Protein AF-A0AAC9NGF2-F1 (afdb_monomer_lite)

Sequence (235 aa):
MAYLRILWLYYDKDGIVEHDVEQIAFEVGSDPKTVELIIKTYFQIEGNFIKQSRCDKEIAGYLKKSTGGKEGANKRWNNKDSDSLPNGLPNADAMPTQCDPNANQEPITNNHKPIKNKNITTPDGVDVVVFNDFVALRKSKKSPVTETVIKTFEKEAQKAGLSLQDVMELCIKRGWVGFEANWVDPKPESRNRHDRQMKTLAGLTGGIHGNSSDANFIPINESIDMENSNANLLG

Foldseek 3Di:
DQLVLLVVVCVVVLNFAFPDLVVSCVSSVHDSVVSVVNLVPAWDDDPGGTGHPVSNVVSVVVVVVVVVVVVVVCCQQVDQPPPDPPPSDRDPPPDDPDDDPPPPPPPPDPVPPPPPQDPDPDDPPADPVLVVLLQVLCVVVVHHDDPVQLVQLCVQCVLLVHDSHVSSVVCSVVSNNHDHSVVDDRDPDPPPPVVVVVVVVCVVPPDDPDDDPDDDDDDDDDDDDDDDDDDDDDD

Radius of gyration: 46.93 Å; chains: 1; bounding box: 105×61×133 Å

Organism: NCBI:txid576611

Secondary structure (DSSP, 8-state):
-HHHHHHHHHHHTTT-EE--HHHHHHHHTS-HHHHHHHHHHH-EEETTEEE-HHHHHHHHHHHHHHHHHHHHHHHHHH---S---TT----TT---SS--TT-----S-GGGS-------PPPTTS-HHHHHHHHHHHHHTT----HHHHHHHHHHHHHHT--HHHHHHHHHHHT-S---GGGSPPP-----HHHHHHHHHHHHSSS----------------------------

Structure (mmCIF, N/CA/C/O backbone):
data_AF-A0AAC9NGF2-F1
#
_entry.id   AF-A0AAC9NGF2-F1
#
loop_
_atom_site.group_PDB
_atom_site.id
_atom_site.type_symbol
_atom_site.label_atom_id
_atom_site.label_alt_id
_atom_site.label_comp_id
_atom_site.label_asym_id
_atom_site.label_entity_id
_atom_site.label_seq_id
_atom_site.pdbx_PDB_ins_code
_atom_site.Cartn_x
_atom_site.Cartn_y
_atom_site.Cartn_z
_atom_site.occupancy
_atom_site.B_iso_or_equiv
_atom_site.auth_seq_id
_atom_site.auth_comp_id
_atom_site.auth_asym_id
_atom_site.auth_atom_id
_atom_site.pdbx_PDB_model_num
ATOM 1 N N . MET A 1 1 ? -1.135 2.159 34.069 1.00 81.12 1 MET A N 1
ATOM 2 C CA . MET A 1 1 ? -1.214 1.654 32.675 1.00 81.12 1 MET A CA 1
ATOM 3 C C . MET A 1 1 ? -2.661 1.688 32.156 1.00 81.12 1 MET A C 1
ATOM 5 O O . MET A 1 1 ? -3.167 0.671 31.706 1.00 81.12 1 MET A O 1
ATOM 9 N N . ALA A 1 2 ? -3.349 2.836 32.212 1.00 91.44 2 ALA A N 1
ATOM 10 C CA . ALA A 1 2 ? -4.767 2.919 31.825 1.00 91.44 2 ALA A CA 1
ATOM 11 C C . ALA A 1 2 ? -4.974 2.939 30.296 1.00 91.44 2 ALA A C 1
ATOM 13 O O . ALA A 1 2 ? -5.857 2.262 29.788 1.00 91.44 2 ALA A O 1
ATOM 14 N N . TYR A 1 3 ? -4.095 3.617 29.550 1.00 93.38 3 TYR A N 1
ATOM 15 C CA . TYR A 1 3 ? -4.185 3.724 28.086 1.00 93.38 3 TYR A CA 1
ATOM 16 C C . TYR A 1 3 ? -4.169 2.367 27.362 1.00 93.38 3 TYR A C 1
ATOM 18 O O . TYR A 1 3 ? -5.042 2.091 26.549 1.00 93.38 3 TYR A O 1
ATOM 26 N N . LEU A 1 4 ? -3.207 1.496 27.690 1.00 94.00 4 LEU A N 1
ATOM 27 C CA . LEU A 1 4 ? -3.096 0.160 27.086 1.00 94.00 4 LEU A CA 1
ATOM 28 C C . LEU A 1 4 ? -4.330 -0.706 27.352 1.00 94.00 4 LEU A C 1
ATOM 30 O O . LEU A 1 4 ? -4.755 -1.448 26.478 1.00 94.00 4 LEU A O 1
ATOM 34 N N . ARG A 1 5 ? -4.917 -0.590 28.545 1.00 94.56 5 ARG A N 1
ATOM 35 C CA . ARG A 1 5 ? -6.133 -1.321 28.903 1.00 94.56 5 ARG A CA 1
ATOM 36 C C . ARG A 1 5 ? -7.350 -0.811 28.129 1.00 94.56 5 ARG A C 1
ATOM 38 O O . ARG A 1 5 ? -8.129 -1.631 27.669 1.00 94.56 5 ARG A O 1
ATOM 45 N N . ILE A 1 6 ? -7.469 0.506 27.920 1.00 94.25 6 ILE A N 1
ATOM 46 C CA . ILE A 1 6 ? -8.506 1.084 27.044 1.00 94.25 6 ILE A CA 1
ATOM 47 C C . ILE A 1 6 ? -8.318 0.592 25.603 1.00 94.25 6 ILE A C 1
ATOM 49 O O . ILE A 1 6 ? -9.291 0.231 24.955 1.00 94.25 6 ILE A O 1
ATOM 53 N N . LEU A 1 7 ? -7.077 0.518 25.107 1.00 94.44 7 LEU A N 1
ATOM 54 C CA . LEU A 1 7 ? -6.797 -0.067 23.792 1.00 94.44 7 LEU A CA 1
ATOM 55 C C . LEU A 1 7 ? -7.209 -1.540 23.716 1.00 94.44 7 LEU A C 1
ATOM 57 O O . LEU A 1 7 ? -7.841 -1.935 22.745 1.00 94.44 7 LEU A O 1
ATOM 61 N N . TRP A 1 8 ? -6.872 -2.360 24.713 1.00 94.31 8 TRP A N 1
ATOM 62 C CA . TRP A 1 8 ? -7.289 -3.765 24.732 1.00 94.31 8 TRP A CA 1
ATOM 63 C C . TRP A 1 8 ? -8.804 -3.909 24.746 1.00 94.31 8 TRP A C 1
ATOM 65 O O . TRP A 1 8 ? -9.330 -4.686 23.960 1.00 94.31 8 TRP A O 1
ATOM 75 N N . LEU A 1 9 ? -9.492 -3.109 25.562 1.00 93.62 9 LEU A N 1
ATOM 76 C CA . LEU A 1 9 ? -10.949 -3.053 25.574 1.00 93.62 9 LEU A CA 1
ATOM 77 C C . LEU A 1 9 ? -11.514 -2.666 24.199 1.00 93.62 9 LEU A C 1
ATOM 79 O O . LEU A 1 9 ? -12.502 -3.237 23.750 1.00 93.62 9 LEU A O 1
ATOM 83 N N . TYR A 1 10 ? -10.865 -1.723 23.513 1.00 94.75 10 TYR A N 1
ATOM 84 C CA . TYR A 1 10 ? -11.243 -1.304 22.168 1.00 94.75 10 TYR A CA 1
ATOM 85 C C . TYR A 1 10 ? -11.142 -2.444 21.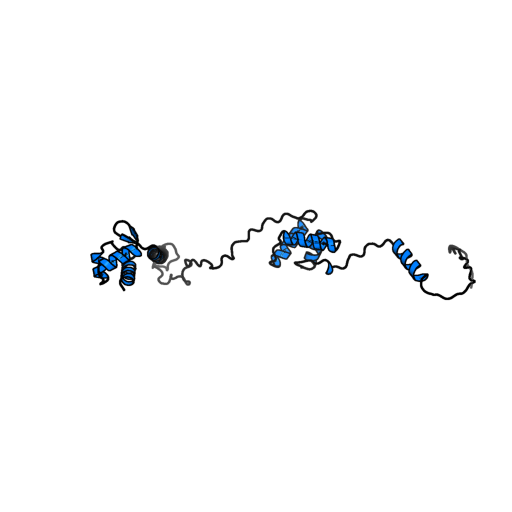152 1.00 94.75 10 TYR A C 1
ATOM 87 O O . TYR A 1 10 ? -12.057 -2.623 20.355 1.00 94.75 10 TYR A O 1
ATOM 95 N N . TYR A 1 11 ? -10.062 -3.230 21.185 1.00 93.50 11 TYR A N 1
ATOM 96 C CA . TYR A 1 11 ? -9.917 -4.394 20.305 1.00 93.50 11 TYR A CA 1
ATOM 97 C C . TYR A 1 11 ? -10.852 -5.548 20.685 1.00 93.50 11 TYR A C 1
ATOM 99 O O . TYR A 1 11 ? -11.312 -6.248 19.794 1.00 93.50 11 TYR A O 1
ATOM 107 N N . ASP A 1 12 ? -11.152 -5.736 21.971 1.00 93.12 12 ASP A N 1
ATOM 108 C CA . ASP A 1 12 ? -12.081 -6.773 22.441 1.00 93.12 12 ASP A CA 1
ATOM 109 C C . ASP A 1 12 ? -13.526 -6.495 21.994 1.00 93.12 12 ASP A C 1
ATOM 111 O O . ASP A 1 12 ? -14.260 -7.404 21.617 1.00 93.12 12 ASP A O 1
ATOM 115 N N . LYS A 1 13 ? -13.913 -5.213 21.960 1.00 90.94 13 LYS A N 1
ATOM 116 C CA . LYS A 1 13 ? -15.230 -4.749 21.495 1.00 90.94 13 LYS A CA 1
ATOM 117 C C . LYS A 1 13 ? -15.257 -4.381 19.998 1.00 90.94 13 LYS A C 1
ATOM 119 O O . LYS A 1 13 ? -16.176 -3.687 19.568 1.00 90.94 13 LYS A O 1
ATOM 124 N N . ASP A 1 14 ? -14.257 -4.785 19.205 1.00 88.50 14 ASP A N 1
ATOM 125 C CA . ASP A 1 14 ? -14.139 -4.488 17.761 1.00 88.50 14 ASP A CA 1
ATOM 126 C C . ASP A 1 14 ? -14.327 -2.992 17.395 1.00 88.50 14 ASP A C 1
ATOM 128 O O . ASP A 1 14 ? -14.850 -2.636 16.337 1.00 88.50 14 ASP A O 1
ATOM 132 N N . GLY A 1 15 ? -13.893 -2.086 18.275 1.00 87.19 15 GLY A N 1
ATOM 133 C CA . GLY A 1 15 ? -14.000 -0.633 18.107 1.00 87.19 15 GLY A CA 1
ATOM 134 C C . GLY A 1 15 ? -15.353 -0.022 18.481 1.00 87.19 15 GLY A C 1
ATOM 135 O O . GLY A 1 15 ? -15.563 1.174 18.288 1.00 87.19 15 GLY A O 1
ATOM 136 N N . ILE A 1 16 ? -16.268 -0.809 19.050 1.00 89.19 16 ILE A N 1
ATOM 137 C CA . ILE A 1 16 ? -17.580 -0.353 19.518 1.00 89.19 16 ILE A CA 1
ATOM 138 C C . ILE A 1 16 ? -17.505 -0.125 21.030 1.00 89.19 16 ILE A C 1
ATOM 140 O O . ILE A 1 16 ? -17.901 -0.966 21.835 1.00 89.19 16 ILE A O 1
ATOM 144 N N . VAL A 1 17 ? -16.957 1.024 21.429 1.00 91.00 17 VAL A N 1
ATOM 145 C CA . VAL A 1 17 ? -16.847 1.405 22.844 1.00 91.00 17 VAL A CA 1
ATOM 146 C C . VAL A 1 17 ? -17.630 2.686 23.090 1.00 91.00 17 VAL A C 1
ATOM 148 O O . VAL A 1 17 ? -17.330 3.727 22.505 1.00 91.00 17 VAL A O 1
ATOM 151 N N . GLU A 1 18 ? -18.649 2.603 23.942 1.00 91.94 18 GLU A N 1
ATOM 152 C CA . GLU A 1 18 ? -19.460 3.755 24.338 1.00 91.94 18 GLU A CA 1
ATOM 153 C C . GLU A 1 18 ? -18.647 4.737 25.189 1.00 91.94 18 GLU A C 1
ATOM 155 O O . GLU A 1 18 ? -17.784 4.335 25.967 1.00 91.94 18 GLU A O 1
ATOM 160 N N . HIS A 1 19 ? -18.912 6.034 25.050 1.00 90.25 19 HIS A N 1
ATOM 161 C CA . HIS A 1 19 ? -18.228 7.102 25.777 1.00 90.25 19 HIS A CA 1
ATOM 162 C C . HIS A 1 19 ? -18.763 7.265 27.214 1.00 90.25 19 HIS A C 1
ATOM 164 O O . HIS A 1 19 ? -19.084 8.367 27.653 1.00 90.25 19 HIS A O 1
ATOM 170 N N . ASP A 1 20 ? -18.839 6.163 27.961 1.00 93.50 20 ASP A N 1
ATOM 171 C CA . ASP A 1 20 ? -19.130 6.172 29.394 1.00 93.50 20 ASP A CA 1
ATOM 172 C C . ASP A 1 20 ? -17.816 6.106 30.186 1.00 93.50 20 ASP A C 1
ATOM 174 O O . ASP A 1 20 ? -17.168 5.063 30.311 1.00 93.50 20 ASP A O 1
ATOM 178 N N . VAL A 1 21 ? -17.394 7.260 30.707 1.00 92.62 21 VAL A N 1
ATOM 179 C CA . VAL A 1 21 ? -16.131 7.394 31.443 1.00 92.62 21 VAL A CA 1
ATOM 180 C C . VAL A 1 21 ? -16.136 6.559 32.724 1.00 92.62 21 VAL A C 1
ATOM 182 O O . VAL A 1 21 ? -15.094 6.005 33.079 1.00 92.62 21 VAL A O 1
ATOM 185 N N . GLU A 1 22 ? -17.272 6.449 33.415 1.00 93.56 22 GLU A N 1
ATOM 186 C CA . GLU A 1 22 ? -17.371 5.709 34.676 1.00 93.56 22 GLU A CA 1
ATOM 187 C C . GLU A 1 22 ? -17.290 4.206 34.422 1.00 93.56 22 GLU A C 1
ATOM 189 O O . GLU A 1 22 ? -16.518 3.503 35.082 1.00 93.56 22 GLU A O 1
ATOM 194 N N . GLN A 1 23 ? -18.013 3.723 33.409 1.00 92.25 23 GLN A N 1
ATOM 195 C CA . GLN A 1 23 ? -17.993 2.314 33.037 1.00 92.25 23 GLN A CA 1
ATOM 196 C C . GLN A 1 23 ? -16.619 1.887 32.505 1.00 92.25 23 GLN A C 1
ATOM 198 O O . GLN A 1 23 ? -16.085 0.863 32.936 1.00 92.25 23 GLN A O 1
ATOM 203 N N . ILE A 1 24 ? -15.993 2.690 31.634 1.00 93.19 24 ILE A N 1
ATOM 204 C CA . ILE A 1 24 ? -14.640 2.403 31.133 1.00 93.19 24 ILE A CA 1
ATOM 205 C C . ILE A 1 24 ? -13.633 2.408 32.288 1.00 93.19 24 ILE A C 1
ATOM 207 O O . ILE A 1 24 ? -12.763 1.541 32.350 1.00 93.19 24 ILE A O 1
ATOM 211 N N . ALA A 1 25 ? -13.728 3.363 33.216 1.00 95.06 25 ALA A N 1
ATOM 212 C CA . ALA A 1 25 ? -12.853 3.431 34.384 1.00 95.06 25 ALA A CA 1
ATOM 213 C C . ALA A 1 25 ? -12.977 2.198 35.284 1.00 95.06 25 ALA A C 1
ATOM 215 O O . ALA A 1 25 ? -11.956 1.670 35.738 1.00 95.06 25 ALA A O 1
ATOM 216 N N . PHE A 1 26 ? -14.201 1.702 35.473 1.00 93.88 26 PHE A N 1
ATOM 217 C CA . PHE A 1 26 ? -14.470 0.466 36.196 1.00 93.88 26 PHE A CA 1
ATOM 218 C C . PHE A 1 26 ? -13.879 -0.761 35.484 1.00 93.88 26 PHE A C 1
ATOM 220 O O . PHE A 1 26 ? -13.132 -1.517 36.104 1.00 93.88 26 PHE A O 1
ATOM 227 N N . GLU A 1 27 ? -14.127 -0.927 34.180 1.00 92.00 27 GLU A N 1
ATOM 228 C CA . GLU A 1 27 ? -13.603 -2.050 33.381 1.00 92.00 27 GLU A CA 1
ATOM 229 C C . GLU A 1 27 ? -12.065 -2.054 33.320 1.00 92.00 27 GLU A C 1
ATOM 231 O O . GLU A 1 27 ? -11.412 -3.092 33.434 1.00 92.00 27 GLU A O 1
ATOM 236 N N . VAL A 1 28 ? -11.461 -0.874 33.172 1.00 92.44 28 VAL A N 1
ATOM 237 C CA . VAL A 1 28 ? -10.006 -0.694 33.079 1.00 92.44 28 VAL A CA 1
ATOM 238 C C . VAL A 1 28 ? -9.333 -0.742 34.457 1.00 92.44 28 VAL A C 1
ATOM 240 O O . VAL A 1 28 ? -8.113 -0.939 34.541 1.00 92.44 28 VAL A O 1
ATOM 243 N N . GLY A 1 29 ? -10.090 -0.568 35.542 1.00 93.25 29 GLY A N 1
ATOM 244 C CA . GLY A 1 29 ? -9.578 -0.472 36.907 1.00 93.25 29 GLY A CA 1
ATOM 245 C C . GLY A 1 29 ? -8.649 0.731 37.087 1.00 93.25 29 GLY A C 1
ATOM 246 O O . GLY A 1 29 ? -7.495 0.566 37.492 1.00 93.25 29 GLY A O 1
ATOM 247 N N . SER A 1 30 ? -9.114 1.921 36.700 1.00 94.44 30 SER A N 1
ATOM 248 C CA . SER A 1 30 ? -8.384 3.193 36.802 1.00 94.44 30 SER A CA 1
ATOM 249 C C . SER A 1 30 ? -9.318 4.317 37.247 1.00 94.44 30 SER A C 1
ATOM 251 O O . SER A 1 30 ? -10.529 4.192 37.137 1.00 94.44 30 SER A O 1
ATOM 253 N N . ASP A 1 31 ? -8.764 5.443 37.700 1.00 94.94 31 ASP A N 1
ATOM 254 C CA . ASP A 1 31 ? -9.573 6.605 38.073 1.00 94.94 31 ASP A CA 1
ATOM 255 C C . ASP A 1 31 ? -10.321 7.210 36.864 1.00 94.94 31 ASP A C 1
ATOM 257 O O . ASP A 1 31 ? -9.699 7.401 35.807 1.00 94.94 31 ASP A O 1
ATOM 261 N N . PRO A 1 32 ? -11.602 7.613 37.017 1.00 95.38 32 PRO A N 1
ATOM 262 C CA . PRO A 1 32 ? -12.394 8.228 35.946 1.00 95.38 32 PRO A CA 1
ATOM 263 C C . PRO A 1 32 ? -11.728 9.456 35.323 1.00 95.38 32 PRO A C 1
ATOM 265 O O . PRO A 1 32 ? -11.662 9.583 34.105 1.00 95.38 32 PRO A O 1
ATOM 268 N N . LYS A 1 33 ? -11.117 10.315 36.148 1.00 95.44 33 LYS A N 1
ATOM 269 C CA . LYS A 1 33 ? -10.392 11.512 35.682 1.00 95.44 33 LYS A CA 1
ATOM 270 C C . LYS A 1 33 ? -9.215 11.165 34.767 1.00 95.44 33 LYS A C 1
ATOM 272 O O . LYS A 1 33 ? -8.916 11.890 33.821 1.00 95.44 33 LYS A O 1
ATOM 277 N N . THR A 1 34 ? -8.520 10.064 35.052 1.00 95.25 34 THR A N 1
ATOM 278 C CA . THR A 1 34 ? -7.405 9.596 34.222 1.00 95.25 34 THR A CA 1
ATOM 279 C C . THR A 1 34 ? -7.910 9.065 32.887 1.00 95.25 34 THR A C 1
ATOM 281 O O . THR A 1 34 ? -7.309 9.356 31.855 1.00 95.25 34 THR A O 1
ATOM 284 N N . VAL A 1 35 ? -9.018 8.319 32.893 1.00 94.81 35 VAL A N 1
ATOM 285 C CA . VAL A 1 35 ? -9.658 7.814 31.671 1.00 94.81 35 VAL A CA 1
ATOM 286 C C . VAL A 1 35 ? -10.166 8.962 30.805 1.00 94.81 35 VAL A C 1
ATOM 288 O O . VAL A 1 35 ? -9.865 8.988 29.615 1.00 94.81 35 VAL A O 1
ATOM 291 N N . GLU A 1 36 ? -10.834 9.951 31.397 1.00 94.69 36 GLU A N 1
ATOM 292 C CA . GLU A 1 36 ? -11.305 11.155 30.704 1.00 94.69 36 GLU A CA 1
ATOM 293 C C . GLU A 1 36 ? -10.156 11.886 29.996 1.00 94.69 36 GLU A C 1
ATOM 295 O O . GLU A 1 36 ? -10.237 12.187 28.802 1.00 94.69 36 GLU A O 1
ATOM 300 N N . LEU A 1 37 ? -9.042 12.107 30.706 1.00 95.50 37 LEU A N 1
ATOM 301 C CA . LEU A 1 37 ? -7.851 12.741 30.143 1.00 95.50 37 LEU A CA 1
ATOM 302 C C . LEU A 1 37 ? -7.285 11.937 28.964 1.00 95.50 37 LEU A C 1
ATOM 304 O O . LEU A 1 37 ? -6.910 12.516 27.944 1.00 95.50 37 LEU A O 1
ATOM 308 N N . ILE A 1 38 ? -7.229 10.610 29.086 1.00 94.94 38 ILE A N 1
ATOM 309 C CA . ILE A 1 38 ? -6.719 9.723 28.036 1.00 94.94 38 ILE A CA 1
ATOM 310 C C . ILE A 1 38 ? -7.627 9.743 26.809 1.00 94.94 38 ILE A C 1
ATOM 312 O O . ILE A 1 38 ? -7.120 9.907 25.698 1.00 94.94 38 ILE A O 1
ATOM 316 N N . ILE A 1 39 ? -8.943 9.609 26.995 1.00 94.06 39 ILE A N 1
ATOM 317 C CA . ILE A 1 39 ? -9.918 9.656 25.901 1.00 94.06 39 ILE A CA 1
ATOM 318 C C . ILE A 1 39 ? -9.792 10.992 25.170 1.00 94.06 39 ILE A C 1
ATOM 320 O O . ILE A 1 39 ? -9.595 10.999 23.961 1.00 94.06 39 ILE A O 1
ATOM 324 N N . LYS A 1 40 ? -9.768 12.111 25.902 1.00 94.38 40 LYS A N 1
ATOM 325 C CA . LYS A 1 40 ? -9.601 13.453 25.328 1.00 94.38 40 LYS A CA 1
ATOM 326 C C . LYS A 1 40 ? -8.287 13.636 24.559 1.00 94.38 40 LYS A C 1
ATOM 328 O O . LYS A 1 40 ? -8.228 14.442 23.635 1.00 94.38 40 LYS A O 1
ATOM 333 N N . THR A 1 41 ? -7.228 12.932 24.958 1.00 94.38 41 THR A N 1
ATOM 334 C CA . THR A 1 41 ? -5.892 13.078 24.359 1.00 94.38 41 THR A CA 1
ATOM 335 C C . THR A 1 41 ? -5.695 12.190 23.127 1.00 94.38 41 THR A C 1
ATOM 337 O O . THR A 1 41 ? -5.056 12.622 22.171 1.00 94.38 41 THR A O 1
ATOM 340 N N . TYR A 1 42 ? -6.208 10.955 23.139 1.00 94.44 42 TYR A N 1
ATOM 341 C CA . TYR A 1 42 ? -5.856 9.930 22.143 1.00 94.44 42 TYR A CA 1
ATOM 342 C C . TYR A 1 42 ? -7.025 9.418 21.297 1.00 94.44 42 TYR A C 1
ATOM 344 O O . TYR A 1 42 ? -6.784 8.769 20.278 1.00 94.44 42 TYR A O 1
ATOM 352 N N . PHE A 1 43 ? -8.266 9.686 21.700 1.00 94.56 43 PHE A N 1
ATOM 353 C CA . PHE A 1 43 ? -9.469 9.200 21.032 1.00 94.56 43 PHE A CA 1
ATOM 354 C C . PHE A 1 43 ? -10.315 10.372 20.528 1.00 94.56 43 PHE A C 1
ATOM 356 O O . PHE A 1 43 ? -10.237 11.495 21.023 1.00 94.56 43 PHE A O 1
ATOM 363 N N . GLN A 1 44 ? -11.127 10.106 19.513 1.00 92.69 44 GLN A N 1
ATOM 364 C CA . GLN A 1 44 ? -12.126 11.031 18.993 1.00 92.69 44 GLN A CA 1
ATOM 365 C C . GLN A 1 44 ? -13.501 10.554 19.442 1.00 92.69 44 GLN A C 1
ATOM 367 O O . GLN A 1 44 ? -13.780 9.362 19.397 1.00 92.69 44 GLN A O 1
ATOM 372 N N . ILE A 1 45 ? -14.354 11.468 19.889 1.00 93.06 45 ILE A N 1
ATOM 373 C CA . ILE A 1 45 ? -15.721 11.129 20.284 1.00 93.06 45 ILE A CA 1
ATOM 374 C C . ILE A 1 45 ? -16.607 11.347 19.058 1.00 93.06 45 ILE A C 1
ATOM 376 O O . ILE A 1 45 ? -16.710 12.468 18.558 1.00 93.06 45 ILE A O 1
ATOM 380 N N . GLU A 1 46 ? -17.222 10.279 18.560 1.00 89.75 46 GLU A N 1
ATOM 381 C CA . GLU A 1 46 ? -18.175 10.316 17.453 1.00 89.75 46 GLU A CA 1
ATOM 382 C C . GLU A 1 46 ? -19.555 9.905 17.979 1.00 89.75 46 GLU A C 1
ATOM 384 O O . GLU A 1 46 ? -19.864 8.725 18.158 1.00 89.75 46 GLU A O 1
ATOM 389 N N . GLY A 1 47 ? -20.388 10.904 18.281 1.00 89.12 47 GLY A N 1
ATOM 390 C CA . GLY A 1 47 ? -21.686 10.680 18.913 1.00 89.12 47 GLY A CA 1
ATOM 391 C C . GLY A 1 47 ? -21.527 10.096 20.317 1.00 89.12 47 GLY A C 1
ATOM 392 O O . GLY A 1 47 ? -20.996 10.768 21.197 1.00 89.12 47 GLY A O 1
ATOM 393 N N . ASN A 1 48 ? -21.989 8.856 20.511 1.00 91.62 48 ASN A N 1
ATOM 394 C CA . ASN A 1 48 ? -21.896 8.135 21.786 1.00 91.62 48 ASN A CA 1
ATOM 395 C C . ASN A 1 48 ? -20.691 7.183 21.869 1.00 91.62 48 ASN A C 1
ATOM 397 O O . ASN A 1 48 ? -20.558 6.474 22.857 1.00 91.62 48 ASN A O 1
ATOM 401 N N . PHE A 1 49 ? -19.832 7.117 20.849 1.00 93.38 49 PHE A N 1
ATOM 402 C CA . PHE A 1 49 ? -18.732 6.152 20.796 1.00 93.38 49 PHE A CA 1
ATOM 403 C C . PHE A 1 49 ? -17.375 6.848 20.758 1.00 93.38 49 PHE A C 1
ATOM 405 O O . PHE A 1 49 ? -17.222 7.914 20.157 1.00 93.38 49 PHE A O 1
ATOM 412 N N . ILE A 1 50 ? -16.372 6.229 21.377 1.00 93.38 50 ILE A N 1
ATOM 413 C CA . ILE A 1 50 ? -14.974 6.619 21.187 1.00 93.38 50 ILE A CA 1
ATOM 414 C C . ILE A 1 50 ? -14.429 5.931 19.934 1.00 93.38 50 ILE A C 1
ATOM 416 O O . ILE A 1 50 ? -14.743 4.774 19.678 1.00 93.38 50 ILE A O 1
ATOM 420 N N . LYS A 1 51 ? -13.599 6.633 19.164 1.00 94.25 51 LYS A N 1
ATOM 421 C CA . LYS A 1 51 ? -12.943 6.118 17.962 1.00 94.25 51 LYS A CA 1
ATOM 422 C C . LYS A 1 51 ? -11.470 6.459 17.905 1.00 94.25 51 LYS A C 1
ATOM 424 O O . LYS A 1 51 ? -11.022 7.487 18.421 1.00 94.25 51 LYS A O 1
ATOM 429 N N . GLN A 1 52 ? -10.711 5.596 17.239 1.00 94.00 52 GLN A N 1
ATOM 430 C CA . GLN A 1 52 ? -9.280 5.770 17.044 1.00 94.00 52 GLN A CA 1
ATOM 431 C C . GLN A 1 52 ? -8.891 5.319 15.630 1.00 94.00 52 GLN A C 1
ATOM 433 O O . GLN A 1 52 ? -8.939 4.139 15.293 1.00 94.00 52 GLN A O 1
ATOM 438 N N . SER A 1 53 ? -8.452 6.280 14.809 1.00 92.62 53 SER A N 1
ATOM 439 C CA . SER A 1 53 ? -8.237 6.101 13.364 1.00 92.62 53 SER A CA 1
ATOM 440 C C . SER A 1 53 ? -7.291 4.952 12.982 1.00 92.62 53 SER A C 1
ATOM 442 O O . SER A 1 53 ? -7.519 4.249 11.996 1.00 92.62 53 SER A O 1
ATOM 444 N N . ARG A 1 54 ? -6.210 4.748 13.737 1.00 92.69 54 ARG A N 1
ATOM 445 C CA . ARG A 1 54 ? -5.258 3.657 13.504 1.00 92.69 54 ARG A CA 1
ATOM 446 C C . ARG A 1 54 ? -5.854 2.303 13.889 1.00 92.69 54 ARG A C 1
ATOM 448 O O . ARG A 1 54 ? -5.709 1.365 13.111 1.00 92.69 54 ARG A O 1
ATOM 455 N N . CYS A 1 55 ? -6.505 2.203 15.045 1.00 92.81 55 CYS A N 1
ATOM 456 C CA . CYS A 1 55 ? -7.160 0.976 15.493 1.00 92.81 55 CYS A CA 1
ATOM 457 C C . CYS A 1 55 ? -8.255 0.568 14.505 1.00 92.81 55 CYS A C 1
ATOM 459 O O . CYS A 1 55 ? -8.280 -0.580 14.075 1.00 92.81 55 CYS A O 1
ATOM 461 N N . ASP A 1 56 ? -9.064 1.522 14.040 1.00 93.12 56 ASP A N 1
ATOM 462 C CA . ASP A 1 56 ? -10.103 1.281 13.033 1.00 93.12 56 ASP A CA 1
ATOM 463 C C . ASP A 1 56 ? -9.521 0.747 11.722 1.00 93.12 56 ASP A C 1
ATOM 465 O O . ASP A 1 56 ? -10.063 -0.179 11.119 1.00 93.12 56 ASP A O 1
ATOM 469 N N . LYS A 1 57 ? -8.373 1.283 11.286 1.00 92.62 57 LYS A N 1
ATOM 470 C CA . LYS A 1 57 ? -7.673 0.798 10.089 1.00 92.62 57 LYS A CA 1
ATOM 471 C C . LYS A 1 57 ? -7.188 -0.646 10.249 1.00 92.62 57 LYS A C 1
ATOM 473 O O . LYS A 1 57 ? -7.255 -1.418 9.292 1.00 92.62 57 LYS A O 1
ATOM 478 N N . GLU A 1 58 ? -6.690 -1.006 11.429 1.00 92.50 58 GLU A N 1
ATOM 479 C CA . GLU A 1 58 ? -6.252 -2.370 11.738 1.00 92.50 58 GLU A CA 1
ATOM 480 C C . GLU A 1 58 ? -7.447 -3.335 11.786 1.00 92.50 58 GLU A C 1
ATOM 482 O O . GLU A 1 58 ? -7.428 -4.352 11.089 1.00 92.50 58 GLU A O 1
ATOM 487 N N . ILE A 1 59 ? -8.516 -2.979 12.508 1.00 91.44 59 ILE A N 1
ATOM 488 C CA . ILE A 1 59 ? -9.764 -3.756 12.601 1.00 91.44 59 ILE A CA 1
ATOM 489 C C . ILE A 1 59 ? -10.368 -3.970 11.207 1.00 91.44 59 ILE A C 1
ATOM 491 O O . ILE A 1 59 ? -10.685 -5.100 10.836 1.00 91.44 59 ILE A O 1
ATOM 495 N N . ALA A 1 60 ? -10.434 -2.927 10.372 1.00 91.25 60 ALA A N 1
ATOM 496 C CA . ALA A 1 60 ? -10.908 -3.034 8.992 1.00 91.25 60 ALA A CA 1
ATOM 497 C C . ALA A 1 60 ? -10.063 -4.007 8.148 1.00 91.25 60 ALA A C 1
ATOM 499 O O . ALA A 1 60 ? -10.601 -4.756 7.327 1.00 91.25 60 ALA A O 1
ATOM 500 N N . GLY A 1 61 ? -8.742 -4.030 8.358 1.00 88.44 61 GLY A N 1
ATOM 501 C CA . GLY A 1 61 ? -7.840 -4.987 7.717 1.00 88.44 61 GLY A CA 1
ATOM 502 C C . GLY A 1 61 ? -8.145 -6.437 8.108 1.00 88.44 61 GLY A C 1
ATOM 503 O O . GLY A 1 61 ? -8.236 -7.304 7.233 1.00 88.44 61 GLY A O 1
ATOM 504 N N . TYR A 1 62 ? -8.358 -6.696 9.401 1.00 87.06 62 TYR A N 1
ATOM 505 C CA . TYR A 1 62 ? -8.732 -8.022 9.900 1.00 87.06 62 TYR A CA 1
ATOM 506 C C . TYR A 1 62 ? -10.109 -8.462 9.400 1.00 87.06 62 TYR A C 1
ATOM 508 O O . TYR A 1 62 ? -10.245 -9.582 8.897 1.00 87.06 62 TYR A O 1
ATOM 516 N N . LEU A 1 63 ? -11.103 -7.573 9.452 1.00 87.12 63 LEU A N 1
ATOM 517 C CA . LEU A 1 63 ? -12.447 -7.840 8.945 1.00 87.12 63 LEU A CA 1
ATOM 518 C C . LEU A 1 63 ? -12.413 -8.189 7.461 1.00 87.12 63 LEU A C 1
ATOM 520 O O . LEU A 1 63 ? -12.986 -9.201 7.079 1.00 87.12 63 LEU A O 1
ATOM 524 N N . LYS A 1 64 ? -11.667 -7.442 6.636 1.00 88.50 64 LYS A N 1
ATOM 525 C CA . LYS A 1 64 ? -11.516 -7.734 5.202 1.00 88.50 64 LYS A CA 1
ATOM 526 C C . LYS A 1 64 ? -10.971 -9.142 4.939 1.00 88.50 64 LYS A C 1
ATOM 528 O O . LYS A 1 64 ? -11.403 -9.811 4.001 1.00 88.50 64 LYS A O 1
ATOM 533 N N . LYS A 1 65 ? -10.005 -9.598 5.743 1.00 83.88 65 LYS A N 1
ATOM 534 C CA . LYS A 1 65 ? -9.441 -10.949 5.611 1.00 83.88 65 LYS A CA 1
ATOM 535 C C . LYS A 1 65 ? -10.448 -12.016 6.046 1.00 83.88 65 LYS A C 1
ATOM 537 O O . LYS A 1 65 ? -10.611 -13.014 5.349 1.00 83.88 65 LYS A O 1
ATOM 542 N N . SER A 1 66 ? -11.138 -11.781 7.162 1.00 84.25 66 SER A N 1
ATOM 543 C CA . SER A 1 66 ? -12.168 -12.679 7.691 1.00 84.25 66 SER A CA 1
ATOM 544 C C . SER A 1 66 ? -13.357 -12.818 6.732 1.00 84.25 66 SER A C 1
ATOM 546 O O . SER A 1 66 ? -13.734 -13.934 6.367 1.00 84.25 66 SER A O 1
ATOM 548 N N . THR A 1 67 ? -13.903 -11.701 6.238 1.00 86.75 67 THR A N 1
ATOM 549 C CA . THR A 1 67 ? -15.023 -11.693 5.286 1.00 86.75 67 THR A CA 1
ATOM 550 C C . THR A 1 67 ? -14.632 -12.322 3.958 1.00 86.75 67 THR A C 1
ATOM 552 O O . THR A 1 67 ? -15.359 -13.184 3.473 1.00 86.75 67 THR A O 1
ATOM 555 N N . GLY A 1 68 ? -13.457 -11.988 3.413 1.00 85.06 68 GLY A N 1
ATOM 556 C CA . GLY A 1 68 ? -12.952 -12.602 2.184 1.00 85.06 68 GLY A CA 1
ATOM 557 C C . GLY A 1 68 ? -12.787 -14.122 2.304 1.00 85.06 68 GLY A C 1
ATOM 558 O O . GLY A 1 68 ? -13.184 -14.857 1.399 1.00 85.06 68 GLY A O 1
ATOM 559 N N . GLY A 1 69 ? -12.275 -14.608 3.442 1.00 82.19 69 GLY A N 1
ATOM 560 C CA . GLY A 1 69 ? -12.180 -16.042 3.731 1.00 82.19 69 GLY A CA 1
ATOM 561 C C . GLY A 1 69 ? -13.552 -16.714 3.830 1.00 82.19 69 GLY A C 1
ATOM 562 O O . GLY A 1 69 ? -13.784 -17.749 3.202 1.00 82.19 69 GLY A O 1
ATOM 563 N N . LYS A 1 70 ? -14.496 -16.091 4.548 1.00 85.50 70 LYS A N 1
ATOM 564 C CA . LYS A 1 70 ? -15.883 -16.568 4.672 1.00 85.50 70 LYS A CA 1
ATOM 565 C C . LYS A 1 70 ? -16.593 -16.629 3.319 1.00 85.50 70 LYS A C 1
ATOM 567 O O . LYS A 1 70 ? -17.256 -17.616 3.019 1.00 85.50 70 LYS A O 1
ATOM 572 N N . GLU A 1 71 ? -16.450 -15.602 2.487 1.00 83.69 71 GLU A N 1
ATOM 573 C CA . GLU A 1 71 ? -17.015 -15.568 1.135 1.00 83.69 71 GLU A CA 1
ATOM 574 C C . GLU A 1 71 ? -16.405 -16.646 0.237 1.00 83.69 71 GLU A C 1
ATOM 576 O O . GLU A 1 71 ? -17.132 -17.317 -0.496 1.00 83.69 71 GLU A O 1
ATOM 581 N N . GLY A 1 72 ? -15.087 -16.846 0.309 1.00 79.31 72 GLY A N 1
ATOM 582 C CA . GLY A 1 72 ? -14.397 -17.921 -0.399 1.00 79.31 72 GLY A CA 1
ATOM 583 C C . GLY A 1 72 ? -14.907 -19.306 0.004 1.00 79.31 72 GLY A C 1
ATOM 584 O O . GLY A 1 72 ? -15.204 -20.123 -0.868 1.00 79.31 72 GLY A O 1
ATOM 585 N N . ALA A 1 73 ? -15.071 -19.558 1.305 1.00 79.56 73 ALA A N 1
ATOM 586 C CA . ALA A 1 73 ? -15.636 -20.804 1.825 1.00 79.56 73 ALA A CA 1
ATOM 587 C C . ALA A 1 73 ? -17.098 -20.995 1.391 1.00 79.56 73 ALA A C 1
ATOM 589 O O . ALA A 1 73 ? -17.454 -22.053 0.877 1.00 79.56 73 ALA A O 1
ATOM 590 N N . ASN A 1 74 ? -17.924 -19.950 1.491 1.00 83.12 74 ASN A N 1
ATOM 591 C CA . ASN A 1 74 ? -19.312 -19.990 1.036 1.00 83.12 74 ASN A CA 1
ATOM 592 C C . ASN A 1 74 ? -19.422 -20.291 -0.462 1.00 83.12 74 ASN A C 1
ATOM 594 O O . ASN A 1 74 ? -20.303 -21.048 -0.852 1.00 83.12 74 ASN A O 1
ATOM 598 N N . LYS A 1 75 ? -18.538 -19.744 -1.306 1.00 81.19 75 LYS A N 1
ATOM 599 C CA . LYS A 1 75 ? -18.497 -20.083 -2.739 1.00 81.19 75 LYS A CA 1
ATOM 600 C C . LYS A 1 75 ? -18.171 -21.560 -2.962 1.00 81.19 75 LYS A C 1
ATOM 602 O O . LYS A 1 75 ? -18.773 -22.173 -3.832 1.00 81.19 75 LYS A O 1
ATOM 607 N N . ARG A 1 76 ? -17.259 -22.139 -2.171 1.00 70.44 76 ARG A N 1
ATOM 608 C CA . ARG A 1 76 ? -16.908 -23.571 -2.249 1.00 70.44 76 ARG A CA 1
ATOM 609 C C . ARG A 1 76 ? -18.056 -24.470 -1.798 1.00 70.44 76 ARG A C 1
ATOM 611 O O . ARG A 1 76 ? -18.335 -25.456 -2.462 1.00 70.44 76 ARG A O 1
ATOM 618 N N . TRP A 1 77 ? -18.717 -24.137 -0.691 1.00 72.38 77 TRP A N 1
ATOM 619 C CA . TRP A 1 77 ? -19.777 -24.975 -0.119 1.00 72.38 77 TRP A CA 1
ATOM 620 C C . TRP A 1 77 ? -21.139 -24.804 -0.795 1.00 72.38 77 TRP A C 1
ATOM 622 O O . TRP A 1 77 ? -21.921 -25.748 -0.803 1.00 72.38 77 TRP A O 1
ATOM 632 N N . ASN A 1 78 ? -21.428 -23.634 -1.376 1.00 74.62 78 ASN A N 1
ATOM 633 C CA . ASN A 1 78 ? -22.713 -23.371 -2.032 1.00 74.62 78 ASN A CA 1
ATOM 634 C C . ASN A 1 78 ? -22.691 -23.562 -3.557 1.00 74.62 78 ASN A C 1
ATOM 636 O O . ASN A 1 78 ? -23.754 -23.483 -4.175 1.00 74.62 78 ASN A O 1
ATOM 640 N N . ASN A 1 79 ? -21.529 -23.802 -4.182 1.00 67.00 79 ASN A N 1
ATOM 641 C CA . ASN A 1 79 ? -21.484 -24.124 -5.609 1.00 67.00 79 ASN A CA 1
ATOM 642 C C . ASN A 1 79 ? -22.050 -25.527 -5.850 1.00 67.00 79 ASN A C 1
ATOM 644 O O . ASN A 1 79 ? -21.447 -26.523 -5.465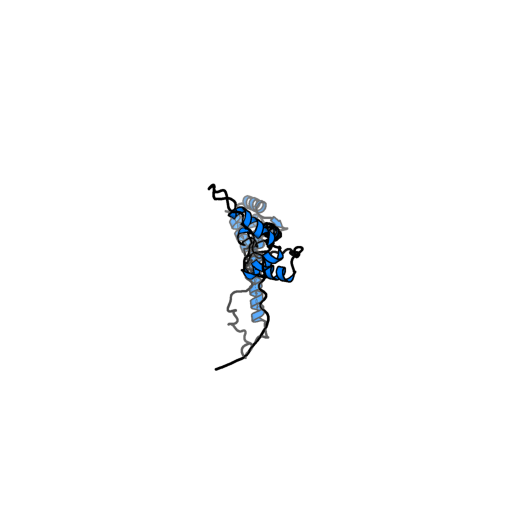 1.00 67.00 79 ASN A O 1
ATOM 648 N N . LYS A 1 80 ? -23.197 -25.592 -6.530 1.00 57.62 80 LYS A N 1
ATOM 649 C CA . LYS A 1 80 ? -23.841 -26.843 -6.963 1.00 57.62 80 LYS A CA 1
ATOM 650 C C . LYS A 1 80 ? -23.278 -27.399 -8.280 1.00 57.62 80 LYS A C 1
ATOM 652 O O . LYS A 1 80 ? -23.573 -28.538 -8.614 1.00 57.62 80 LYS A O 1
ATOM 657 N N . ASP A 1 81 ? -22.463 -26.615 -8.994 1.00 59.78 81 ASP A N 1
ATOM 658 C CA . ASP A 1 81 ? -22.093 -26.868 -10.398 1.00 59.78 81 ASP A CA 1
ATOM 659 C C . ASP A 1 81 ? -20.658 -27.380 -10.621 1.00 59.78 81 ASP A C 1
ATOM 661 O O . ASP A 1 81 ? -20.199 -27.446 -11.759 1.00 59.78 81 ASP A O 1
ATOM 665 N N . SER A 1 82 ? -19.915 -27.761 -9.579 1.00 49.91 82 SER A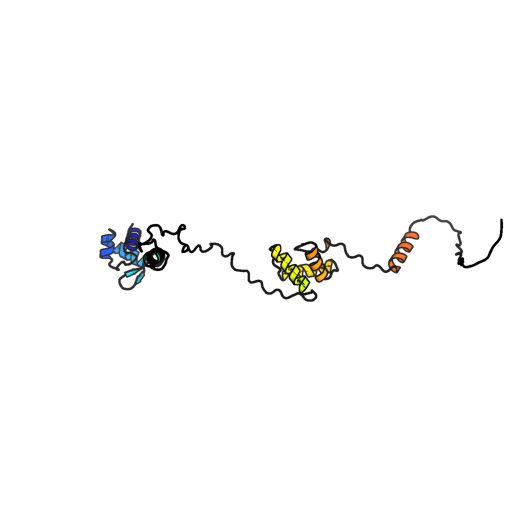 N 1
ATOM 666 C CA . SER A 1 82 ? -18.592 -28.372 -9.770 1.00 49.91 82 SER A CA 1
ATOM 667 C C . SER A 1 82 ? -18.650 -29.859 -9.480 1.00 49.91 82 SER A C 1
ATOM 669 O O . SER A 1 82 ? -18.666 -30.206 -8.304 1.00 49.91 82 SER A O 1
ATOM 671 N N . ASP A 1 83 ? -18.699 -30.679 -10.536 1.00 50.81 83 ASP A N 1
ATOM 672 C CA . ASP A 1 83 ? -18.223 -32.075 -10.650 1.00 50.81 83 ASP A CA 1
ATOM 673 C C . ASP A 1 83 ? -18.073 -32.825 -9.311 1.00 50.81 83 ASP A C 1
ATOM 675 O O . ASP A 1 83 ? -17.010 -33.313 -8.923 1.00 50.81 83 ASP A O 1
ATOM 679 N N . SER A 1 84 ? -19.145 -32.791 -8.521 1.00 51.75 84 SER A N 1
ATOM 680 C CA . SER A 1 84 ? -19.133 -33.260 -7.145 1.00 51.75 84 SER A CA 1
ATOM 681 C C . SER A 1 84 ? -19.211 -34.772 -7.206 1.00 51.75 84 SER A C 1
ATOM 683 O O . SER A 1 84 ? -19.872 -35.316 -8.091 1.00 51.75 84 SER A O 1
ATOM 685 N N . LEU A 1 85 ? -18.555 -35.453 -6.263 1.00 53.19 85 LEU A N 1
ATOM 686 C CA . LEU A 1 85 ? -18.648 -36.904 -6.109 1.00 53.19 85 LEU A CA 1
ATOM 687 C C . LEU A 1 85 ? -20.100 -37.396 -6.308 1.00 53.19 85 LEU A C 1
ATOM 689 O O . LEU A 1 85 ? -21.018 -36.650 -5.953 1.00 53.19 85 LEU A O 1
ATOM 693 N N . PRO A 1 86 ? -20.323 -38.647 -6.773 1.00 49.59 86 PRO A N 1
ATOM 694 C CA . PRO A 1 86 ? -21.597 -39.149 -7.322 1.00 49.59 86 PRO A CA 1
ATOM 695 C C . PRO A 1 86 ? -22.887 -38.955 -6.496 1.00 49.59 86 PRO A C 1
ATOM 697 O O . PRO A 1 86 ? -23.965 -39.270 -6.984 1.00 49.59 86 PRO A O 1
ATOM 700 N N . ASN A 1 87 ? -22.813 -38.427 -5.273 1.00 54.94 87 ASN A N 1
ATOM 701 C CA . ASN A 1 87 ? -23.922 -38.272 -4.340 1.00 54.94 87 ASN A CA 1
ATOM 702 C C . ASN A 1 87 ? -24.166 -36.823 -3.856 1.00 54.94 87 ASN A C 1
ATOM 704 O O . ASN A 1 87 ? -24.882 -36.640 -2.875 1.00 54.94 87 ASN A O 1
ATOM 708 N N . GLY A 1 88 ? -23.584 -35.790 -4.484 1.00 54.75 88 GLY A N 1
ATOM 709 C CA . GLY A 1 88 ? -23.873 -34.388 -4.121 1.00 54.75 88 GLY A CA 1
ATOM 710 C C . GLY A 1 88 ? -23.410 -33.985 -2.711 1.00 54.75 88 GLY A C 1
ATOM 711 O O . GLY A 1 88 ? -23.928 -33.034 -2.127 1.00 54.75 88 GLY A O 1
ATOM 712 N N . LEU A 1 89 ? -22.450 -34.725 -2.150 1.00 54.66 89 LEU A N 1
ATOM 713 C CA . LEU A 1 89 ? -21.822 -34.416 -0.868 1.00 54.66 89 LEU A CA 1
ATOM 714 C C . LEU A 1 89 ? -20.773 -33.306 -1.065 1.00 54.66 89 LEU A C 1
ATOM 716 O O . LEU A 1 89 ? -19.983 -33.396 -2.010 1.00 54.66 89 LEU A O 1
ATOM 720 N N . PRO A 1 90 ? -20.719 -32.286 -0.184 1.00 55.06 90 PRO A N 1
ATOM 721 C CA . PRO A 1 90 ? -19.666 -31.278 -0.217 1.00 55.06 90 PRO A CA 1
ATOM 722 C C . PRO A 1 90 ? -18.305 -31.966 -0.094 1.00 55.06 90 PRO A C 1
ATOM 724 O O . PRO A 1 90 ? -18.079 -32.732 0.844 1.00 55.06 90 PRO A O 1
ATOM 727 N N . ASN A 1 91 ? -17.397 -31.713 -1.035 1.00 61.94 91 ASN A N 1
ATOM 728 C CA . ASN A 1 91 ? -16.058 -32.284 -0.977 1.00 61.94 91 ASN A CA 1
ATOM 729 C C . ASN A 1 91 ? -15.278 -31.650 0.194 1.00 61.94 91 ASN A C 1
ATOM 731 O O . ASN A 1 91 ? -14.876 -30.487 0.119 1.00 61.94 91 ASN A O 1
ATOM 735 N N . ALA A 1 92 ? -15.078 -32.413 1.273 1.00 55.81 92 ALA A N 1
ATOM 736 C CA . ALA A 1 92 ? -14.323 -31.989 2.456 1.00 55.81 92 ALA A CA 1
ATOM 737 C C . ALA A 1 92 ? -12.849 -31.668 2.134 1.00 55.81 92 ALA A C 1
ATOM 739 O O . ALA A 1 92 ? -12.238 -30.850 2.821 1.00 55.81 92 ALA A O 1
ATOM 740 N N . ASP A 1 93 ? -12.322 -32.227 1.040 1.00 57.97 93 ASP A N 1
ATOM 741 C CA . ASP A 1 93 ? -10.951 -32.026 0.565 1.00 57.97 93 ASP A CA 1
ATOM 742 C C . ASP A 1 93 ? -10.828 -30.880 -0.457 1.00 57.97 93 ASP A C 1
ATOM 744 O O . ASP A 1 93 ? -9.774 -30.680 -1.057 1.00 57.97 93 ASP A O 1
ATOM 748 N N . ALA A 1 94 ? -11.874 -30.063 -0.647 1.00 59.47 94 ALA A N 1
ATOM 749 C CA . ALA A 1 94 ? -11.854 -28.898 -1.539 1.00 59.47 94 ALA A CA 1
ATOM 750 C C . ALA A 1 94 ? -11.068 -27.698 -0.973 1.00 59.47 94 ALA A C 1
ATOM 752 O O . ALA A 1 94 ? -11.405 -26.541 -1.247 1.00 59.47 94 ALA A O 1
ATOM 753 N N . MET A 1 95 ? -10.026 -27.936 -0.177 1.00 58.84 95 MET A N 1
ATOM 754 C CA . MET A 1 95 ? -9.091 -26.896 0.241 1.00 58.84 95 MET A CA 1
ATOM 755 C C . MET A 1 95 ? -8.150 -26.572 -0.929 1.00 58.84 95 MET A C 1
ATOM 757 O O . MET A 1 95 ? -7.670 -27.477 -1.610 1.00 58.84 95 MET A O 1
ATOM 761 N N . PRO A 1 96 ? -7.886 -25.289 -1.227 1.00 57.56 96 PRO A N 1
ATOM 762 C CA . PRO A 1 96 ? -6.925 -24.947 -2.266 1.00 57.56 96 PRO A CA 1
ATOM 763 C C . PRO A 1 96 ? -5.525 -25.412 -1.842 1.00 57.56 96 PRO A C 1
ATOM 765 O O . PRO A 1 96 ? -5.138 -25.265 -0.686 1.00 57.56 96 PRO A O 1
ATOM 768 N N . THR A 1 97 ? -4.740 -25.928 -2.789 1.00 60.53 97 THR A N 1
ATOM 769 C CA . THR A 1 97 ? -3.355 -26.385 -2.557 1.00 60.53 97 THR A CA 1
ATOM 770 C C . THR A 1 97 ? -2.407 -25.238 -2.179 1.00 60.53 97 THR A C 1
ATOM 772 O O . THR A 1 97 ? -1.294 -25.480 -1.718 1.00 60.53 97 THR A O 1
ATOM 775 N N . GLN A 1 98 ? -2.829 -23.984 -2.373 1.00 56.72 98 GLN A N 1
ATOM 776 C CA . GLN A 1 98 ? -2.064 -22.787 -2.034 1.00 56.72 98 GLN A CA 1
ATOM 777 C C . GLN A 1 98 ? -2.895 -21.814 -1.194 1.00 56.72 98 GLN A C 1
ATOM 779 O O . GLN A 1 98 ? -4.107 -21.689 -1.381 1.00 56.72 98 GLN A O 1
ATOM 784 N N . CYS A 1 99 ? -2.219 -21.130 -0.267 1.00 55.72 99 CYS A N 1
ATOM 785 C CA . CYS A 1 99 ? -2.788 -20.035 0.508 1.00 55.72 99 CYS A CA 1
ATOM 786 C C . CYS A 1 99 ? -3.197 -18.867 -0.410 1.00 55.72 99 CYS A C 1
ATOM 788 O O . CYS A 1 99 ? -2.646 -18.679 -1.491 1.00 55.72 99 CYS A O 1
ATOM 790 N N . ASP A 1 100 ? -4.220 -18.128 0.015 1.00 56.28 100 ASP A N 1
ATOM 791 C CA . ASP A 1 100 ? -5.015 -17.194 -0.787 1.00 56.28 100 ASP A CA 1
ATOM 792 C C . ASP A 1 100 ? -4.230 -16.246 -1.727 1.00 56.28 100 ASP A C 1
ATOM 794 O O . ASP A 1 100 ? -3.294 -15.576 -1.286 1.00 56.28 100 ASP A O 1
ATOM 798 N N . PRO A 1 101 ? -4.705 -16.012 -2.970 1.00 54.34 101 PRO A N 1
ATOM 799 C CA . PRO A 1 101 ? -4.180 -14.958 -3.847 1.00 54.34 101 PRO A CA 1
ATOM 800 C C . PRO A 1 101 ? -4.589 -13.535 -3.407 1.00 54.34 101 PRO A C 1
ATOM 802 O O . PRO A 1 101 ? -4.233 -12.562 -4.061 1.00 54.34 101 PRO A O 1
ATOM 805 N N . ASN A 1 102 ? -5.333 -13.389 -2.301 1.00 56.19 102 ASN A N 1
ATOM 806 C CA . ASN A 1 102 ? -5.712 -12.099 -1.698 1.00 56.19 102 ASN A CA 1
ATOM 807 C C . ASN A 1 102 ? -4.581 -11.481 -0.846 1.00 56.19 102 ASN A C 1
ATOM 809 O O . ASN A 1 102 ? -4.763 -10.461 -0.179 1.00 56.19 102 ASN A O 1
ATOM 813 N N . ALA A 1 103 ? -3.393 -12.089 -0.837 1.00 51.91 103 ALA A N 1
ATOM 814 C CA . ALA A 1 103 ? -2.196 -11.400 -0.391 1.00 51.91 103 ALA A CA 1
ATOM 815 C C . ALA A 1 103 ? -1.891 -10.275 -1.392 1.00 51.91 103 ALA A C 1
ATOM 817 O O . ALA A 1 103 ? -1.211 -10.484 -2.394 1.00 51.91 103 ALA A O 1
ATOM 818 N N . ASN A 1 104 ? -2.399 -9.071 -1.120 1.00 56.22 104 ASN A N 1
ATOM 819 C CA . ASN A 1 104 ? -1.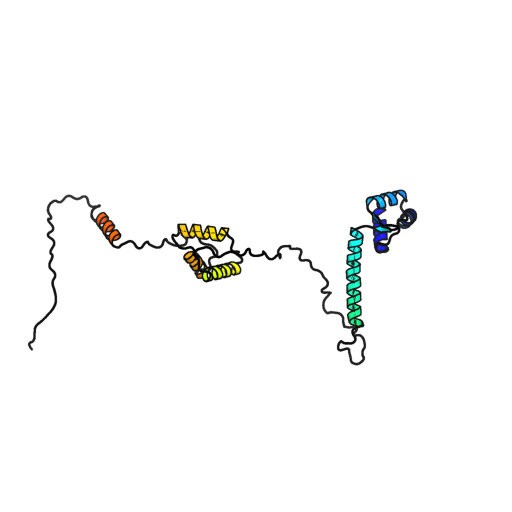927 -7.850 -1.762 1.00 56.22 104 ASN A CA 1
ATOM 820 C C . ASN A 1 104 ? -0.458 -7.649 -1.369 1.00 56.22 104 ASN A C 1
ATOM 822 O O . ASN A 1 104 ? -0.140 -6.922 -0.429 1.00 56.22 104 ASN A O 1
ATOM 826 N N . GLN A 1 105 ? 0.449 -8.326 -2.067 1.00 57.12 105 GLN A N 1
ATOM 827 C CA . GLN A 1 105 ? 1.849 -7.961 -2.069 1.00 57.12 105 GLN A CA 1
ATOM 828 C C . GLN A 1 105 ? 1.936 -6.650 -2.846 1.00 57.12 105 GLN A C 1
ATOM 830 O O . GLN A 1 105 ? 2.067 -6.643 -4.066 1.00 57.12 105 GLN A O 1
ATOM 835 N N . GLU A 1 106 ? 1.816 -5.524 -2.147 1.00 52.47 106 GLU A N 1
ATOM 836 C CA . GLU A 1 106 ? 2.260 -4.258 -2.711 1.00 52.47 106 GLU A CA 1
ATOM 837 C C . GLU A 1 106 ? 3.785 -4.360 -2.848 1.00 52.47 106 GLU A C 1
ATOM 839 O O . GLU A 1 106 ? 4.481 -4.509 -1.837 1.00 52.47 106 GLU A O 1
ATOM 844 N N . PRO A 1 107 ? 4.349 -4.363 -4.070 1.00 57.00 107 PRO A N 1
ATOM 845 C CA . PRO A 1 107 ? 5.791 -4.365 -4.216 1.00 57.00 107 PRO A CA 1
ATOM 846 C C . PRO A 1 107 ? 6.333 -3.100 -3.544 1.00 57.00 107 PRO A C 1
ATOM 848 O O . PRO A 1 107 ? 6.052 -1.984 -3.971 1.00 57.00 107 PRO A O 1
ATOM 851 N N . ILE A 1 108 ? 7.150 -3.281 -2.503 1.00 57.47 108 ILE A N 1
ATOM 852 C CA . ILE A 1 108 ? 7.769 -2.211 -1.693 1.00 57.47 108 ILE A CA 1
ATOM 853 C C . ILE A 1 108 ? 8.651 -1.270 -2.548 1.00 57.47 108 ILE A C 1
ATOM 855 O O . ILE A 1 108 ? 9.088 -0.214 -2.096 1.00 57.47 108 ILE A O 1
ATOM 859 N N . THR A 1 109 ? 8.899 -1.603 -3.818 1.00 54.03 109 THR A N 1
ATOM 860 C CA . THR A 1 109 ? 9.740 -0.806 -4.711 1.00 54.03 109 THR A CA 1
ATOM 861 C C . THR A 1 109 ? 8.901 -0.019 -5.723 1.00 54.03 109 THR A C 1
ATOM 863 O O . THR A 1 109 ? 8.227 -0.576 -6.585 1.00 54.03 109 THR A O 1
ATOM 866 N N . ASN A 1 110 ? 9.014 1.313 -5.687 1.00 51.81 110 ASN A N 1
ATOM 867 C CA . ASN A 1 110 ? 8.462 2.229 -6.701 1.00 51.81 110 ASN A CA 1
ATOM 868 C C . ASN A 1 110 ? 9.246 2.180 -8.037 1.00 51.81 110 ASN A C 1
ATOM 870 O O . ASN A 1 110 ? 9.106 3.064 -8.878 1.00 51.81 110 ASN A O 1
ATOM 874 N N . ASN A 1 111 ? 10.093 1.167 -8.242 1.00 59.38 111 ASN A N 1
ATOM 875 C CA . ASN A 1 111 ? 10.981 1.064 -9.403 1.00 59.38 111 ASN A CA 1
ATOM 876 C C . ASN A 1 111 ? 10.280 0.518 -10.656 1.00 59.38 111 ASN A C 1
ATOM 878 O O . ASN A 1 111 ? 10.893 0.461 -11.718 1.00 59.38 111 ASN A O 1
ATOM 882 N N . HIS A 1 112 ? 9.004 0.132 -10.556 1.00 57.53 112 HIS A N 1
ATOM 883 C CA . HIS A 1 112 ? 8.227 -0.379 -11.686 1.00 57.53 112 HIS A CA 1
ATOM 884 C C . HIS A 1 112 ? 7.299 0.659 -12.335 1.00 57.53 112 HIS A C 1
ATOM 886 O O . HIS A 1 112 ? 6.482 0.305 -13.180 1.00 57.53 112 HIS A O 1
ATOM 892 N N . LYS A 1 113 ? 7.408 1.957 -12.014 1.00 57.22 113 LYS A N 1
ATOM 893 C CA . LYS A 1 113 ? 6.772 2.950 -12.892 1.00 57.22 113 LYS A CA 1
ATOM 894 C C . LYS A 1 113 ? 7.437 2.824 -14.265 1.00 57.22 113 LYS A C 1
ATOM 896 O O . LYS A 1 113 ? 8.650 3.031 -14.339 1.00 57.22 113 LYS A O 1
ATOM 901 N N . PRO A 1 114 ? 6.696 2.485 -15.340 1.00 57.56 114 PRO A N 1
ATOM 902 C CA . PRO A 1 114 ? 7.277 2.496 -16.665 1.00 57.56 114 PRO A CA 1
ATOM 903 C C . PRO A 1 114 ? 7.792 3.911 -16.882 1.00 57.56 114 PRO A C 1
ATOM 905 O O . PRO A 1 114 ? 7.020 4.873 -16.809 1.00 57.56 114 PRO A O 1
ATOM 908 N N . ILE A 1 115 ? 9.098 4.051 -17.095 1.00 60.28 115 ILE A N 1
ATOM 909 C CA . ILE A 1 115 ? 9.657 5.299 -17.595 1.00 60.28 115 ILE A CA 1
ATOM 910 C C . ILE A 1 115 ? 8.954 5.492 -18.933 1.00 60.28 115 ILE A C 1
ATOM 912 O O . ILE A 1 115 ? 9.216 4.761 -19.888 1.00 60.28 115 ILE A O 1
ATOM 916 N N . LYS A 1 116 ? 7.966 6.392 -18.973 1.00 55.28 116 LYS A N 1
ATOM 917 C CA . LYS A 1 116 ? 7.299 6.773 -20.214 1.00 55.28 116 LYS A CA 1
ATOM 918 C C . LYS A 1 116 ? 8.405 7.343 -21.085 1.00 55.28 116 LYS A C 1
ATOM 920 O O . LYS A 1 116 ? 8.881 8.446 -20.821 1.00 55.28 116 LYS A O 1
ATOM 925 N N . ASN A 1 117 ? 8.879 6.541 -22.035 1.00 58.38 117 ASN A N 1
ATOM 926 C CA . ASN A 1 117 ? 9.879 6.961 -22.999 1.00 58.38 117 ASN A CA 1
ATOM 927 C C . ASN A 1 117 ? 9.327 8.234 -23.641 1.00 58.38 117 ASN A C 1
ATOM 929 O O . ASN A 1 117 ? 8.299 8.182 -24.316 1.00 58.38 117 ASN A O 1
ATOM 933 N N . LYS A 1 118 ? 9.949 9.385 -23.361 1.00 57.94 118 LYS A N 1
ATOM 934 C CA . LYS A 1 118 ? 9.689 10.599 -24.135 1.00 57.94 118 LYS A CA 1
ATOM 935 C C . LYS A 1 118 ? 9.924 10.208 -25.590 1.00 57.94 118 LYS A C 1
ATOM 937 O O . LYS A 1 118 ? 10.961 9.614 -25.868 1.00 57.94 118 LYS A O 1
ATOM 942 N N . ASN A 1 119 ? 8.953 10.449 -26.468 1.00 57.88 119 ASN A N 1
ATOM 943 C CA . ASN A 1 119 ? 9.110 10.187 -27.895 1.00 57.88 119 ASN A CA 1
ATOM 944 C C . ASN A 1 119 ? 10.369 10.915 -28.364 1.00 57.88 119 ASN A C 1
ATOM 946 O O . ASN A 1 119 ? 10.427 12.141 -28.319 1.00 57.88 119 ASN A O 1
ATOM 950 N N . ILE A 1 120 ? 11.398 10.153 -28.716 1.00 61.97 120 ILE A N 1
ATOM 951 C CA . ILE A 1 120 ? 12.646 10.704 -29.221 1.00 61.97 120 ILE A CA 1
ATOM 952 C C . ILE A 1 120 ? 12.393 10.917 -30.704 1.00 61.97 120 ILE A C 1
ATOM 954 O O . ILE A 1 120 ? 12.283 9.949 -31.454 1.00 61.97 120 ILE A O 1
ATOM 958 N N . THR A 1 121 ? 12.203 12.171 -31.097 1.00 64.25 121 THR A N 1
ATOM 959 C CA . THR A 1 121 ? 12.091 12.553 -32.504 1.00 64.25 121 THR A CA 1
ATOM 960 C C . THR A 1 121 ? 13.398 12.200 -33.207 1.00 64.25 121 THR A C 1
ATOM 962 O O . THR A 1 121 ? 14.474 12.454 -32.660 1.00 64.25 121 THR A O 1
ATOM 965 N N . THR A 1 122 ? 13.307 11.593 -34.391 1.00 67.75 122 THR A N 1
ATOM 966 C CA . THR A 1 122 ? 14.469 11.290 -35.233 1.00 67.75 122 THR A CA 1
ATOM 967 C C . THR A 1 122 ? 15.290 12.571 -35.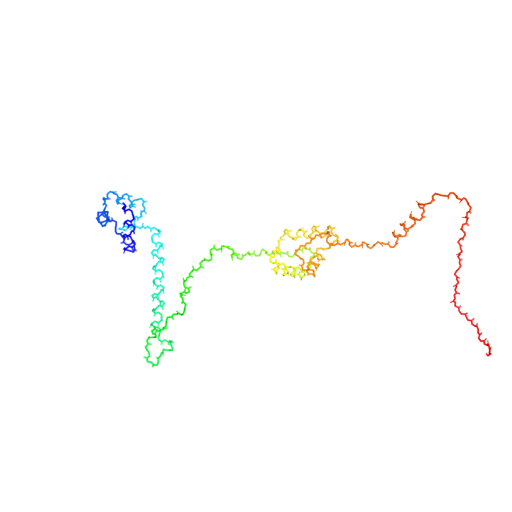439 1.00 67.75 122 THR A C 1
ATOM 969 O O . THR A 1 122 ? 14.701 13.592 -35.807 1.00 67.75 122 THR A O 1
ATOM 972 N N . PRO A 1 123 ? 16.605 12.567 -35.158 1.00 69.06 123 PRO A N 1
ATOM 973 C CA . PRO A 1 123 ? 17.455 13.726 -35.407 1.00 69.06 123 PRO A CA 1
ATOM 974 C C . PRO A 1 123 ? 17.548 14.022 -36.910 1.00 69.06 123 PRO A C 1
ATOM 976 O O . PRO A 1 123 ? 17.464 13.113 -37.736 1.00 69.06 123 PRO A O 1
ATOM 979 N N . ASP A 1 124 ? 17.711 15.300 -37.252 1.00 66.94 124 ASP A N 1
ATOM 980 C CA . ASP A 1 124 ? 17.815 15.761 -38.638 1.00 66.94 124 ASP A CA 1
ATOM 981 C C . ASP A 1 124 ? 19.068 15.167 -39.313 1.00 66.94 124 ASP A C 1
ATOM 983 O O . ASP A 1 124 ? 20.157 15.175 -38.735 1.00 66.94 124 ASP A O 1
ATOM 987 N N . GLY A 1 125 ? 18.913 14.606 -40.515 1.00 70.62 125 GLY A N 1
ATOM 988 C CA . GLY A 1 125 ? 20.012 13.992 -41.276 1.00 70.62 125 GLY A CA 1
ATOM 989 C C . GLY A 1 125 ? 20.339 12.519 -40.973 1.00 70.62 125 GLY A C 1
ATOM 990 O O . GLY A 1 125 ? 21.393 12.051 -41.402 1.00 70.62 125 GLY A O 1
ATOM 991 N N . VAL A 1 126 ? 19.472 11.777 -40.269 1.00 78.44 126 VAL A N 1
ATOM 992 C CA . VAL A 1 126 ? 19.601 10.315 -40.081 1.00 78.44 126 VAL A CA 1
ATOM 993 C C . VAL A 1 126 ? 18.374 9.596 -40.630 1.00 78.44 126 VAL A C 1
ATOM 995 O O . VAL A 1 126 ? 17.240 9.982 -40.346 1.00 78.44 126 VAL A O 1
ATOM 998 N N . ASP A 1 127 ? 18.596 8.516 -41.381 1.00 84.06 127 ASP A N 1
ATOM 999 C CA . ASP A 1 127 ? 17.508 7.659 -41.843 1.00 84.06 127 ASP A CA 1
ATOM 1000 C C . ASP A 1 127 ? 16.753 7.000 -40.671 1.00 84.06 127 ASP A C 1
ATOM 1002 O O . ASP A 1 127 ? 17.332 6.520 -39.689 1.00 84.06 127 ASP A O 1
ATOM 1006 N N . VAL A 1 128 ? 15.427 6.949 -40.788 1.00 80.75 128 VAL A N 1
ATOM 1007 C CA . VAL A 1 128 ? 14.518 6.460 -39.741 1.00 80.75 128 VAL A CA 1
ATOM 1008 C C . VAL A 1 128 ? 14.796 4.990 -39.414 1.00 80.75 128 VAL A C 1
ATOM 1010 O O . VAL A 1 128 ? 14.667 4.580 -38.259 1.00 80.75 128 VAL A O 1
ATOM 1013 N N . VAL A 1 129 ? 15.208 4.198 -40.410 1.00 85.12 129 VAL A N 1
ATOM 1014 C CA . VAL A 1 129 ? 15.551 2.779 -40.235 1.00 85.12 129 VAL A CA 1
ATOM 1015 C C . VAL A 1 129 ? 16.785 2.627 -39.344 1.00 85.12 129 VAL A C 1
ATOM 1017 O O . VAL A 1 129 ? 16.721 1.948 -38.319 1.00 85.12 129 VAL A O 1
ATOM 1020 N N . VAL A 1 130 ? 17.868 3.339 -39.666 1.00 86.19 130 VAL A N 1
ATOM 1021 C CA . VAL A 1 130 ? 19.124 3.319 -38.895 1.00 86.19 130 VAL A CA 1
ATOM 1022 C C . VAL A 1 130 ? 18.888 3.771 -37.452 1.00 86.19 130 VAL A C 1
ATOM 1024 O O . VAL A 1 130 ? 19.396 3.166 -36.505 1.00 86.19 130 VAL A O 1
ATOM 1027 N N . PHE A 1 131 ? 18.063 4.802 -37.259 1.00 87.50 131 PHE A N 1
ATOM 1028 C CA . PHE A 1 131 ? 17.727 5.290 -35.925 1.00 87.50 131 PHE A CA 1
ATOM 1029 C C . PHE A 1 131 ? 16.944 4.257 -35.096 1.00 87.50 131 PHE A C 1
ATOM 1031 O O . PHE A 1 131 ? 17.245 4.049 -33.917 1.00 87.50 131 PHE A O 1
ATOM 1038 N N . ASN A 1 132 ? 15.973 3.566 -35.699 1.00 85.62 132 ASN A N 1
ATOM 1039 C CA . ASN A 1 132 ? 15.206 2.518 -35.021 1.00 85.62 132 ASN A CA 1
ATOM 1040 C C . ASN A 1 132 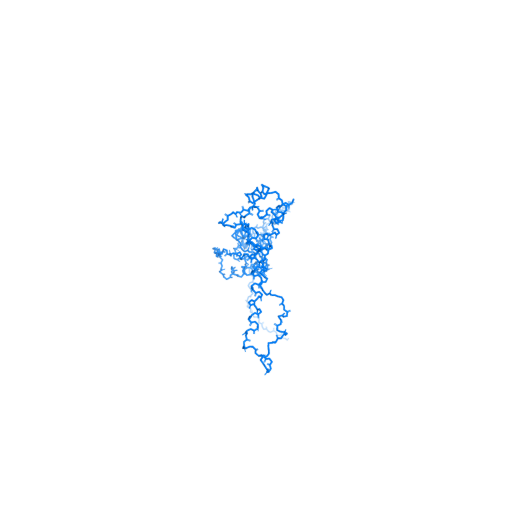? 16.082 1.327 -34.609 1.00 85.62 132 ASN A C 1
ATOM 1042 O O . ASN A 1 132 ? 15.962 0.845 -33.477 1.00 85.62 132 ASN A O 1
ATOM 1046 N N . ASP A 1 133 ? 16.998 0.899 -35.477 1.00 87.12 133 ASP A N 1
ATOM 1047 C CA . ASP A 1 133 ? 17.941 -0.185 -35.185 1.00 87.12 133 ASP A CA 1
ATOM 1048 C C . ASP A 1 133 ? 18.910 0.197 -34.058 1.00 87.12 133 ASP A C 1
ATOM 1050 O O . ASP A 1 133 ? 19.175 -0.595 -33.146 1.00 87.12 133 ASP A O 1
ATOM 1054 N N . PHE A 1 134 ? 19.369 1.449 -34.036 1.00 87.69 134 PHE A N 1
ATOM 1055 C CA . PHE A 1 134 ? 20.177 1.977 -32.939 1.00 87.69 134 PHE A CA 1
ATOM 1056 C C . PHE A 1 134 ? 19.407 1.996 -31.608 1.00 87.69 134 PHE A C 1
ATOM 1058 O O . PHE A 1 134 ? 19.932 1.587 -30.565 1.00 87.69 134 PHE A O 1
ATOM 1065 N N . VAL A 1 135 ? 18.135 2.410 -31.625 1.00 87.50 135 VAL A N 1
ATOM 1066 C CA . VAL A 1 135 ? 17.254 2.358 -30.448 1.00 87.50 135 VAL A CA 1
ATOM 1067 C C . VAL A 1 135 ? 17.062 0.913 -29.974 1.00 87.50 135 VAL A C 1
ATOM 1069 O O . VAL A 1 135 ? 17.083 0.662 -28.765 1.00 87.50 135 VAL A O 1
ATOM 1072 N N . ALA A 1 136 ? 16.908 -0.049 -30.888 1.00 86.19 136 ALA A N 1
ATOM 1073 C CA . ALA A 1 136 ? 16.780 -1.468 -30.558 1.00 86.19 136 ALA A CA 1
ATOM 1074 C C . ALA A 1 136 ? 18.055 -2.030 -29.901 1.00 86.19 136 ALA A C 1
ATOM 1076 O O . ALA A 1 136 ? 17.970 -2.663 -28.841 1.00 86.19 136 ALA A O 1
ATOM 1077 N N . LEU A 1 137 ? 19.237 -1.724 -30.451 1.00 88.31 137 LEU A N 1
ATOM 1078 C CA . LEU A 1 137 ? 20.534 -2.088 -29.866 1.00 88.31 137 LEU A CA 1
ATOM 1079 C C . LEU A 1 137 ? 20.656 -1.573 -28.425 1.00 88.31 137 LEU A C 1
ATOM 1081 O O . LEU A 1 137 ? 20.995 -2.315 -27.498 1.00 88.31 137 LEU A O 1
ATOM 1085 N N . ARG A 1 138 ? 20.342 -0.294 -28.216 1.00 87.81 138 ARG A N 1
ATOM 1086 C CA . ARG A 1 138 ? 20.464 0.357 -26.911 1.00 87.81 138 ARG A CA 1
ATOM 1087 C C . ARG A 1 138 ? 19.442 -0.132 -25.887 1.00 87.81 138 ARG A C 1
ATOM 1089 O O . ARG A 1 138 ? 19.793 -0.284 -24.715 1.00 87.81 138 ARG A O 1
ATOM 1096 N N . LYS A 1 139 ? 18.222 -0.475 -26.316 1.00 85.44 139 LYS A N 1
ATOM 1097 C CA . LYS A 1 139 ? 17.229 -1.172 -25.476 1.00 85.44 139 LYS A CA 1
ATOM 1098 C C . LYS A 1 139 ? 17.741 -2.538 -25.019 1.00 85.44 139 LYS A C 1
ATOM 1100 O O . LYS A 1 139 ? 17.672 -2.833 -23.828 1.00 85.44 139 LYS A O 1
ATOM 1105 N N . SER A 1 140 ? 18.315 -3.327 -25.930 1.00 86.88 140 SER A N 1
ATOM 1106 C CA . SER A 1 140 ? 18.924 -4.627 -25.606 1.00 86.88 140 SER A CA 1
ATOM 1107 C C . SER A 1 140 ? 20.044 -4.491 -24.562 1.00 86.88 140 SER A C 1
ATOM 1109 O O . SER A 1 140 ? 20.125 -5.264 -23.607 1.00 86.88 140 SER A O 1
ATOM 1111 N N . LYS A 1 141 ? 20.849 -3.425 -24.658 1.00 87.00 141 LYS A N 1
ATOM 1112 C CA . LYS A 1 141 ? 21.920 -3.091 -23.702 1.00 87.00 141 LYS A CA 1
ATOM 1113 C C . LYS A 1 141 ? 21.464 -2.265 -22.488 1.00 87.00 141 LYS A C 1
ATOM 1115 O O . LYS A 1 141 ? 22.309 -1.733 -21.770 1.00 87.00 141 LYS A O 1
ATOM 1120 N N . LYS A 1 142 ? 20.153 -2.135 -22.244 1.00 85.62 142 LYS A N 1
ATOM 1121 C CA . LYS A 1 142 ? 19.562 -1.388 -21.111 1.00 85.62 142 LYS A CA 1
ATOM 1122 C C . LYS A 1 142 ? 20.075 0.057 -20.970 1.00 85.62 142 LYS A C 1
ATOM 1124 O O . LYS A 1 142 ? 20.153 0.590 -19.869 1.00 85.62 142 LYS A O 1
ATOM 1129 N N . SER A 1 143 ? 20.424 0.689 -22.087 1.00 81.50 143 SER A N 1
ATOM 1130 C CA . SER A 1 143 ? 21.020 2.026 -22.146 1.00 81.50 143 SER A CA 1
ATOM 1131 C C . SER A 1 143 ? 20.077 2.977 -22.887 1.00 81.50 143 SER A C 1
ATOM 1133 O O . SER A 1 143 ? 20.160 3.067 -24.111 1.00 81.50 143 SER A O 1
ATOM 1135 N N . PRO A 1 144 ? 19.145 3.666 -22.202 1.00 80.06 144 PRO A N 1
ATOM 1136 C CA . PRO A 1 144 ? 18.128 4.479 -22.866 1.00 80.06 144 PRO A CA 1
ATOM 1137 C C . PRO A 1 144 ? 18.757 5.584 -23.725 1.00 80.06 144 PRO A C 1
ATOM 1139 O O . PRO A 1 144 ? 19.784 6.170 -23.374 1.00 80.06 144 PRO A O 1
ATOM 1142 N N . VAL A 1 145 ? 18.146 5.862 -24.877 1.00 82.62 145 VAL A N 1
ATOM 1143 C CA . VAL A 1 145 ? 18.536 6.991 -25.730 1.00 82.62 145 VAL A CA 1
ATOM 1144 C C . VAL A 1 145 ? 17.940 8.260 -25.115 1.00 82.62 145 VAL A C 1
ATOM 1146 O O . VAL A 1 145 ? 16.745 8.325 -24.843 1.00 82.62 145 VAL A O 1
ATOM 1149 N N . THR A 1 146 ? 18.783 9.250 -24.839 1.00 83.06 146 THR A N 1
ATOM 1150 C CA . THR A 1 146 ? 18.381 10.570 -24.331 1.00 83.06 146 THR A CA 1
ATOM 1151 C C . THR A 1 146 ? 18.888 11.650 -25.281 1.00 83.06 146 THR A C 1
ATOM 1153 O O . THR A 1 146 ? 19.840 11.422 -26.026 1.00 83.06 146 THR A O 1
ATOM 1156 N N . GLU A 1 147 ? 18.294 12.845 -25.251 1.00 80.88 147 GLU A N 1
ATOM 1157 C CA . GLU A 1 147 ? 18.746 13.980 -26.078 1.00 80.88 147 GLU A CA 1
ATOM 1158 C C . GLU A 1 147 ? 20.234 14.302 -25.866 1.00 80.88 147 GLU A C 1
ATOM 1160 O O . GLU A 1 147 ? 20.945 14.648 -26.807 1.00 80.88 147 GLU A O 1
ATOM 1165 N N . THR A 1 148 ? 20.734 14.135 -24.638 1.00 84.06 148 THR A N 1
ATOM 1166 C CA . THR A 1 148 ? 22.153 14.316 -24.313 1.00 84.06 148 THR A CA 1
ATOM 1167 C C . THR A 1 148 ? 23.037 13.347 -25.089 1.00 84.06 148 THR A C 1
ATOM 1169 O O . THR A 1 148 ? 24.087 13.751 -25.576 1.00 84.06 148 THR A O 1
ATOM 1172 N N . VAL A 1 149 ? 22.603 12.092 -25.246 1.00 85.88 149 VAL A N 1
ATOM 1173 C CA . VAL A 1 149 ? 23.339 11.085 -26.018 1.00 85.88 149 VAL A CA 1
ATOM 1174 C C . VAL A 1 149 ? 23.425 11.518 -27.478 1.00 85.88 149 VAL A C 1
ATOM 1176 O O . VAL A 1 149 ? 24.518 11.551 -28.029 1.00 85.88 149 VAL A O 1
ATOM 1179 N N . ILE A 1 150 ? 22.316 11.932 -28.088 1.00 86.88 150 ILE A N 1
ATOM 1180 C CA . ILE A 1 150 ? 22.315 12.374 -29.492 1.00 86.88 150 ILE A CA 1
ATOM 1181 C C . ILE A 1 150 ? 23.293 13.546 -29.689 1.00 86.88 150 ILE A C 1
ATOM 1183 O O . ILE A 1 150 ? 24.177 13.467 -30.538 1.00 86.88 150 ILE A O 1
ATOM 1187 N N . LYS A 1 151 ? 23.256 14.553 -28.805 1.00 87.19 151 LYS A N 1
ATOM 1188 C CA . LYS A 1 151 ? 24.199 15.689 -28.829 1.00 87.19 151 LYS A CA 1
ATOM 1189 C C . LYS A 1 151 ? 25.662 15.275 -28.646 1.00 87.19 151 LYS A C 1
ATOM 1191 O O . LYS A 1 151 ? 26.555 15.903 -29.208 1.00 87.19 151 LYS A O 1
ATOM 1196 N N . THR A 1 152 ? 25.944 14.263 -27.822 1.00 88.25 152 THR A N 1
ATOM 1197 C CA . THR A 1 152 ? 27.319 13.753 -27.674 1.00 88.25 152 THR A CA 1
ATOM 1198 C C . THR A 1 152 ? 27.795 13.050 -28.938 1.00 88.25 152 THR A C 1
ATOM 1200 O O . THR A 1 152 ? 28.921 13.280 -29.362 1.00 88.25 152 THR A O 1
ATOM 1203 N N . PHE A 1 153 ? 26.925 12.273 -29.583 1.00 89.62 153 PHE A N 1
ATOM 1204 C CA . PHE A 1 153 ? 27.240 11.600 -30.838 1.00 89.62 153 PHE A CA 1
ATOM 1205 C C . PHE A 1 153 ? 27.493 12.599 -31.971 1.00 89.62 153 PHE A C 1
ATOM 1207 O O . PHE A 1 153 ? 28.456 12.430 -32.705 1.00 89.62 153 PHE A O 1
ATOM 1214 N N . GLU A 1 154 ? 26.713 13.678 -32.064 1.00 89.25 154 GLU A N 1
ATOM 1215 C CA . GLU A 1 154 ? 26.956 14.765 -33.024 1.00 89.25 154 GLU A CA 1
ATOM 1216 C C . GLU A 1 154 ? 28.334 15.414 -32.832 1.00 89.25 154 GLU A C 1
ATOM 1218 O O . GLU A 1 154 ? 29.077 15.599 -33.795 1.00 89.25 154 GLU A O 1
ATOM 1223 N N . LYS A 1 155 ? 28.716 15.720 -31.584 1.00 90.31 155 LYS A N 1
ATOM 1224 C CA . LYS A 1 155 ? 30.025 16.319 -31.273 1.00 90.31 155 LYS A CA 1
ATOM 1225 C C . LYS A 1 155 ? 31.188 15.391 -31.610 1.00 90.31 155 LYS A C 1
ATOM 1227 O O . LYS A 1 155 ? 32.205 15.847 -32.125 1.00 90.31 155 LYS A O 1
ATOM 1232 N N . GLU A 1 156 ? 31.061 14.107 -31.297 1.00 90.69 156 GLU A N 1
ATOM 1233 C CA . GLU A 1 156 ? 32.104 13.122 -31.589 1.00 90.69 156 GLU A CA 1
ATOM 1234 C C . GLU A 1 156 ? 32.178 12.807 -33.092 1.00 90.69 156 GLU A C 1
ATOM 1236 O O . GLU A 1 156 ? 33.274 12.686 -33.636 1.00 90.69 156 GLU A O 1
ATOM 1241 N N . ALA A 1 157 ? 31.046 12.789 -33.801 1.00 89.81 157 ALA A N 1
ATOM 1242 C CA . ALA A 1 157 ? 31.006 12.667 -35.259 1.00 89.81 157 ALA A CA 1
ATOM 1243 C C . ALA A 1 157 ? 31.728 13.840 -35.947 1.00 89.81 157 ALA A C 1
ATOM 1245 O O . ALA A 1 157 ? 32.570 13.620 -36.818 1.00 89.81 157 ALA A O 1
ATOM 1246 N N . GLN A 1 158 ? 31.484 15.076 -35.489 1.00 87.56 158 GLN A N 1
ATOM 1247 C CA . GLN A 1 158 ? 32.170 16.275 -35.988 1.00 87.56 158 GLN A CA 1
ATOM 1248 C C . GLN A 1 158 ? 33.689 16.200 -35.799 1.00 87.56 158 GLN A C 1
ATOM 1250 O O . GLN A 1 158 ? 34.436 16.537 -36.715 1.00 87.56 158 GLN A O 1
ATOM 1255 N N . LYS A 1 159 ? 34.161 15.724 -34.640 1.00 87.88 159 LYS A N 1
ATOM 1256 C CA . LYS A 1 159 ? 35.598 15.537 -34.378 1.00 87.88 159 LYS A CA 1
ATOM 1257 C C . LYS A 1 159 ? 36.229 14.475 -35.282 1.00 87.88 159 LYS A C 1
ATOM 1259 O O . LYS A 1 159 ? 37.383 14.626 -35.665 1.00 87.88 159 LYS A O 1
ATOM 1264 N N . ALA A 1 160 ? 35.485 13.420 -35.613 1.00 85.88 160 ALA A N 1
ATOM 1265 C CA . ALA A 1 160 ? 35.934 12.353 -36.505 1.00 85.88 160 ALA A CA 1
ATOM 1266 C C . ALA A 1 160 ? 35.798 12.702 -38.002 1.00 85.88 160 ALA A C 1
ATOM 1268 O O . ALA A 1 160 ? 36.264 11.939 -38.848 1.00 85.88 160 ALA A O 1
ATOM 1269 N N . GLY A 1 161 ? 35.143 13.818 -38.346 1.00 85.31 161 GLY A N 1
ATOM 1270 C CA . GLY A 1 161 ? 34.813 14.160 -39.732 1.00 85.31 161 GLY A CA 1
ATOM 1271 C C . GLY A 1 161 ? 33.824 13.182 -40.383 1.00 85.31 161 GLY A C 1
ATOM 1272 O O . GLY A 1 161 ? 33.845 13.011 -41.601 1.00 85.31 161 GLY A O 1
ATOM 1273 N N . LEU A 1 162 ? 32.991 12.509 -39.583 1.00 85.00 162 LEU A N 1
ATOM 1274 C CA . LEU A 1 162 ? 31.989 11.540 -40.037 1.00 85.00 162 LEU A CA 1
ATOM 1275 C C . LEU A 1 162 ? 30.578 12.118 -39.923 1.00 85.00 162 LEU A C 1
ATOM 1277 O O . LEU A 1 162 ? 30.318 12.996 -39.098 1.00 85.00 162 LEU A O 1
ATOM 1281 N N . SER A 1 163 ? 29.651 11.607 -40.736 1.00 88.25 163 SER A N 1
ATOM 1282 C CA . SER A 1 163 ? 28.237 11.943 -40.573 1.00 88.25 163 SER A CA 1
ATOM 1283 C C . SER A 1 163 ? 27.655 11.244 -39.339 1.00 88.25 163 SER A C 1
ATOM 1285 O O . SER A 1 163 ? 28.128 10.186 -38.914 1.00 88.25 163 SER A O 1
ATOM 1287 N N . LEU A 1 164 ? 26.598 11.821 -38.762 1.00 87.25 164 LEU A N 1
ATOM 1288 C CA . LEU A 1 164 ? 25.895 11.211 -37.631 1.00 87.25 164 LEU A CA 1
ATOM 1289 C C . LEU A 1 164 ? 25.357 9.812 -37.989 1.00 87.25 164 LEU A C 1
ATOM 1291 O O . LEU A 1 164 ? 25.405 8.904 -37.158 1.00 87.25 164 LEU A O 1
ATOM 1295 N N . GLN A 1 165 ? 24.910 9.624 -39.236 1.00 89.81 165 GLN A N 1
ATOM 1296 C CA . GLN A 1 165 ? 24.460 8.333 -39.750 1.00 89.81 165 GLN A CA 1
ATOM 1297 C C . GLN A 1 165 ? 25.596 7.300 -39.787 1.00 89.81 165 GLN A C 1
ATOM 1299 O O . GLN A 1 165 ? 25.415 6.198 -39.271 1.00 89.81 165 GLN A O 1
ATOM 1304 N N . ASP A 1 166 ? 26.775 7.654 -40.315 1.00 87.50 166 ASP A N 1
ATOM 1305 C CA . ASP A 1 166 ? 27.927 6.737 -40.391 1.00 87.50 166 ASP A CA 1
ATOM 1306 C C . ASP A 1 166 ? 28.338 6.231 -39.003 1.00 87.50 166 ASP A C 1
ATOM 1308 O O . ASP A 1 166 ? 28.655 5.053 -38.816 1.00 87.50 166 ASP A O 1
ATOM 1312 N N . VAL A 1 167 ? 28.302 7.121 -38.008 1.00 89.44 167 VAL A N 1
ATOM 1313 C CA . VAL A 1 167 ? 28.605 6.778 -36.618 1.00 89.44 167 VAL A CA 1
ATOM 1314 C C . VAL A 1 167 ? 27.562 5.815 -36.047 1.00 89.44 167 VAL A C 1
ATOM 1316 O O . VAL A 1 167 ? 27.932 4.816 -35.427 1.00 89.44 167 VAL A O 1
ATOM 1319 N N . MET A 1 168 ? 26.266 6.064 -36.269 1.00 89.88 168 MET A N 1
ATOM 1320 C CA . MET A 1 168 ? 25.205 5.162 -35.805 1.00 89.88 168 MET A CA 1
ATOM 1321 C C . MET A 1 168 ? 25.289 3.785 -36.472 1.00 89.88 168 MET A C 1
ATOM 1323 O O . MET A 1 168 ? 25.196 2.769 -35.782 1.00 89.88 168 MET A O 1
ATOM 1327 N N . GLU A 1 169 ? 25.544 3.726 -37.780 1.00 90.88 169 GLU A N 1
ATOM 1328 C CA . GLU A 1 169 ? 25.766 2.465 -38.492 1.00 90.88 169 GLU A CA 1
ATOM 1329 C C . GLU A 1 169 ? 26.979 1.703 -37.954 1.00 90.88 169 GLU A C 1
ATOM 1331 O O . GLU A 1 169 ? 26.929 0.480 -37.795 1.00 90.88 169 GLU A O 1
ATOM 1336 N N . LEU A 1 170 ? 28.074 2.406 -37.648 1.00 90.19 170 LEU A N 1
ATOM 1337 C CA . LEU A 1 170 ? 29.262 1.799 -37.058 1.00 90.19 170 LEU A CA 1
ATOM 1338 C C . LEU A 1 170 ? 28.955 1.222 -35.672 1.00 90.19 170 LEU A C 1
ATOM 1340 O O . LEU A 1 170 ? 29.372 0.102 -35.363 1.00 90.19 170 LEU A O 1
ATOM 1344 N N . CYS A 1 171 ? 28.185 1.949 -34.861 1.00 89.50 171 CYS A N 1
ATOM 1345 C CA . CYS A 1 171 ? 27.726 1.477 -33.561 1.00 89.50 171 CYS A CA 1
ATOM 1346 C C . CYS A 1 171 ? 26.832 0.241 -33.676 1.00 89.50 171 CYS A C 1
ATOM 1348 O O . CYS A 1 171 ? 27.008 -0.691 -32.895 1.00 89.50 171 CYS A O 1
ATOM 1350 N N . ILE A 1 172 ? 25.936 0.181 -34.666 1.00 90.75 172 ILE A N 1
ATOM 1351 C CA . ILE A 1 172 ? 25.104 -1.002 -34.930 1.00 90.75 172 ILE A CA 1
ATOM 1352 C C . ILE A 1 172 ? 25.978 -2.190 -35.344 1.00 90.75 172 ILE A C 1
ATOM 1354 O O . ILE A 1 172 ? 25.897 -3.251 -34.726 1.00 90.75 172 ILE A O 1
ATOM 1358 N N . LYS A 1 173 ? 26.877 -2.002 -36.321 1.00 90.44 173 LYS A N 1
ATOM 1359 C CA . LYS A 1 173 ? 27.773 -3.055 -36.838 1.00 90.44 173 LYS A CA 1
ATOM 1360 C C . LYS A 1 173 ? 28.687 -3.633 -35.756 1.00 90.44 173 LYS A C 1
ATOM 1362 O O . LYS A 1 173 ? 28.925 -4.837 -35.735 1.00 90.44 173 LYS A O 1
ATOM 1367 N N . ARG A 1 174 ? 29.211 -2.787 -34.862 1.00 87.69 174 ARG A N 1
ATOM 1368 C CA . ARG A 1 174 ? 30.142 -3.190 -33.790 1.00 87.69 174 ARG A CA 1
ATOM 1369 C C . ARG A 1 174 ? 29.456 -3.487 -32.452 1.00 87.69 174 ARG A C 1
ATOM 1371 O O . ARG A 1 174 ? 30.115 -3.936 -31.517 1.00 87.69 174 ARG A O 1
ATOM 1378 N N . GLY A 1 175 ? 28.153 -3.233 -32.337 1.00 88.06 175 GLY A N 1
ATOM 1379 C CA . GLY A 1 175 ? 27.398 -3.370 -31.090 1.00 88.06 175 GLY A CA 1
ATOM 1380 C C . GLY A 1 175 ? 27.811 -2.375 -29.998 1.00 88.06 175 GLY A C 1
ATOM 1381 O O . GLY A 1 175 ? 27.684 -2.677 -28.808 1.00 88.06 175 GLY A O 1
ATOM 1382 N N . TRP A 1 176 ? 28.335 -1.210 -30.380 1.00 90.94 176 TRP A N 1
ATOM 1383 C CA . TRP A 1 176 ? 28.792 -0.182 -29.450 1.00 90.94 176 TRP A CA 1
ATOM 1384 C C . TRP A 1 176 ? 27.635 0.674 -28.941 1.00 90.94 176 TRP A C 1
ATOM 1386 O O . TRP A 1 176 ? 26.756 1.093 -29.688 1.00 90.94 176 TRP A O 1
ATOM 1396 N N . VAL A 1 177 ? 27.657 0.959 -27.640 1.00 87.44 177 VAL A N 1
ATOM 1397 C CA . VAL A 1 177 ? 26.652 1.809 -26.986 1.00 87.44 177 VAL A CA 1
ATOM 1398 C C . VAL A 1 177 ? 27.066 3.286 -27.015 1.00 87.44 177 VAL A C 1
ATOM 1400 O O . VAL A 1 177 ? 26.194 4.153 -26.985 1.00 87.44 177 VAL A O 1
ATOM 1403 N N . GLY A 1 178 ? 28.365 3.580 -27.090 1.00 88.00 178 GLY A N 1
ATOM 1404 C CA . GLY A 1 178 ? 28.942 4.925 -27.199 1.00 88.00 178 GLY A CA 1
ATOM 1405 C C . GLY A 1 178 ? 29.869 5.045 -28.409 1.00 88.00 178 GLY A C 1
ATOM 1406 O O . GLY A 1 178 ? 30.118 4.052 -29.093 1.00 88.00 178 GLY A O 1
ATOM 1407 N N . PHE A 1 179 ? 30.367 6.253 -28.656 1.00 90.62 179 PHE A N 1
ATOM 1408 C CA . PHE A 1 179 ? 31.323 6.551 -29.718 1.00 90.62 179 PHE A CA 1
ATOM 1409 C C . PHE A 1 179 ? 32.257 7.673 -29.263 1.00 90.62 179 PHE A C 1
ATOM 1411 O O . PHE A 1 179 ? 31.780 8.671 -28.725 1.00 90.62 179 PHE A O 1
ATOM 1418 N N . GLU A 1 180 ? 33.556 7.513 -29.499 1.00 88.56 180 GLU A N 1
ATOM 1419 C CA . GLU A 1 180 ? 34.566 8.563 -29.353 1.00 88.56 180 GLU A CA 1
ATOM 1420 C C . GLU A 1 180 ? 35.336 8.695 -30.670 1.00 88.56 180 GLU A C 1
ATOM 1422 O O . GLU A 1 180 ? 35.634 7.697 -31.333 1.00 88.56 180 GLU A O 1
ATOM 1427 N N . ALA A 1 181 ? 35.684 9.925 -31.048 1.00 88.38 181 ALA A N 1
ATOM 1428 C CA . ALA A 1 181 ? 36.351 10.190 -32.323 1.00 88.38 181 ALA A CA 1
ATOM 1429 C C . ALA A 1 181 ? 37.739 9.536 -32.454 1.00 88.38 181 ALA A C 1
ATOM 1431 O O . ALA A 1 181 ? 38.169 9.213 -33.554 1.00 88.38 181 ALA A O 1
ATOM 1432 N N . ASN A 1 182 ? 38.431 9.311 -31.336 1.00 87.69 182 ASN A N 1
ATOM 1433 C CA . ASN A 1 182 ? 39.739 8.646 -31.281 1.00 87.69 182 ASN A CA 1
ATOM 1434 C C . ASN A 1 182 ? 39.679 7.139 -31.616 1.00 87.69 182 ASN A C 1
ATOM 1436 O O . ASN A 1 182 ? 40.725 6.539 -31.848 1.00 87.69 182 ASN A O 1
ATOM 1440 N N . TRP A 1 183 ? 38.497 6.509 -31.621 1.00 88.88 183 TRP A N 1
ATOM 1441 C CA . TRP A 1 183 ? 38.341 5.076 -31.910 1.00 88.88 183 TRP A CA 1
ATOM 1442 C C . TRP A 1 183 ? 38.311 4.764 -33.406 1.00 88.88 183 TRP A C 1
ATOM 1444 O O . TRP A 1 183 ? 38.317 3.592 -33.796 1.00 88.88 183 TRP A O 1
ATOM 1454 N N . VAL A 1 184 ? 38.219 5.793 -34.246 1.00 81.25 184 VAL A N 1
ATOM 1455 C CA . VAL A 1 184 ? 38.216 5.661 -35.698 1.00 81.25 184 VAL A CA 1
ATOM 1456 C C . VAL A 1 184 ? 39.358 6.497 -36.238 1.00 81.25 184 VAL A C 1
ATOM 1458 O O . VAL A 1 184 ? 39.422 7.699 -35.998 1.00 81.25 184 VAL A O 1
ATOM 1461 N N . ASP A 1 185 ? 40.263 5.854 -36.970 1.00 74.06 185 ASP A N 1
ATOM 1462 C CA . ASP A 1 185 ? 41.315 6.581 -37.665 1.00 74.06 185 ASP A CA 1
ATOM 1463 C C . ASP A 1 185 ? 40.675 7.581 -38.636 1.00 74.06 185 ASP A C 1
ATOM 1465 O O . ASP A 1 185 ? 39.718 7.221 -39.339 1.00 74.06 185 ASP A O 1
ATOM 1469 N N . PRO A 1 186 ? 41.175 8.829 -38.704 1.00 61.62 186 PRO A N 1
ATOM 1470 C CA . PRO A 1 186 ? 40.640 9.806 -39.634 1.00 61.62 186 PRO A CA 1
ATOM 1471 C C . PRO A 1 186 ? 40.716 9.214 -41.037 1.00 61.62 186 PRO A C 1
ATOM 1473 O O . PRO A 1 186 ? 41.773 8.745 -41.475 1.00 61.62 186 PRO A O 1
ATOM 1476 N N . LYS A 1 187 ? 39.578 9.218 -41.742 1.00 57.00 187 LYS A N 1
ATOM 1477 C CA . LYS A 1 187 ? 39.524 8.796 -43.141 1.00 57.00 187 LYS A CA 1
ATOM 1478 C C . LYS A 1 187 ? 40.624 9.570 -43.869 1.00 57.00 187 LYS A C 1
ATOM 1480 O O . LYS A 1 187 ? 40.627 10.799 -43.773 1.00 57.00 187 LYS A O 1
ATOM 1485 N N . PRO A 1 188 ? 41.580 8.905 -44.545 1.00 50.84 188 PRO A N 1
ATOM 1486 C CA . PRO A 1 188 ? 42.578 9.641 -45.292 1.00 50.84 188 PRO A CA 1
ATOM 1487 C C . PRO A 1 188 ? 41.806 10.470 -46.311 1.00 50.84 188 PRO A C 1
ATOM 1489 O O . PRO A 1 188 ? 41.121 9.908 -47.170 1.00 50.84 188 PRO A O 1
ATOM 1492 N N . GLU A 1 189 ? 41.867 11.797 -46.181 1.00 57.94 189 GLU A N 1
ATOM 1493 C CA . GLU A 1 189 ? 41.375 12.691 -47.220 1.00 57.94 189 GLU A CA 1
ATOM 1494 C C . GLU A 1 189 ? 41.927 12.181 -48.550 1.00 57.94 189 GLU A C 1
ATOM 1496 O O . GLU A 1 189 ? 43.080 11.730 -48.618 1.00 57.94 189 GLU A O 1
ATOM 1501 N N . SER A 1 190 ? 41.111 12.190 -49.603 1.00 56.69 190 SER A N 1
ATOM 1502 C CA . SER A 1 190 ? 41.575 11.841 -50.940 1.00 56.69 190 SER A CA 1
ATOM 1503 C C . SER A 1 190 ? 42.601 12.888 -51.375 1.00 56.69 190 SER A C 1
ATOM 1505 O O . SER A 1 190 ? 42.274 13.857 -52.053 1.00 56.69 190 SER A O 1
ATOM 1507 N N . ARG A 1 191 ? 43.853 12.726 -50.938 1.00 54.91 191 ARG A N 1
ATOM 1508 C CA . ARG A 1 191 ? 44.965 13.595 -51.306 1.00 54.91 191 ARG A CA 1
ATOM 1509 C C . ARG A 1 191 ? 45.099 13.504 -52.814 1.00 54.91 191 ARG A C 1
ATOM 1511 O O . ARG A 1 191 ? 45.478 12.444 -53.330 1.00 54.91 191 ARG A O 1
ATOM 1518 N N . ASN A 1 192 ? 44.758 14.596 -53.496 1.00 63.25 192 ASN A N 1
ATOM 1519 C CA . ASN A 1 192 ? 44.916 14.731 -54.934 1.00 63.25 192 ASN A CA 1
ATOM 1520 C C . ASN A 1 192 ? 46.342 14.329 -55.316 1.00 63.25 192 ASN A C 1
ATOM 1522 O O . ASN A 1 192 ? 47.309 14.661 -54.629 1.00 63.25 192 ASN A O 1
ATOM 1526 N N . ARG A 1 193 ? 46.481 13.580 -56.414 1.00 53.69 193 ARG A N 1
ATOM 1527 C CA . ARG A 1 193 ? 47.767 13.022 -56.866 1.00 53.69 193 ARG A CA 1
ATOM 1528 C C . ARG A 1 193 ? 48.847 14.117 -57.028 1.00 53.69 193 ARG A C 1
ATOM 1530 O O . ARG A 1 193 ? 50.019 13.840 -56.789 1.00 53.69 193 ARG A O 1
ATOM 1537 N N . HIS A 1 194 ? 48.428 15.356 -57.313 1.00 55.94 194 HIS A N 1
ATOM 1538 C CA . HIS A 1 194 ? 49.265 16.561 -57.364 1.00 55.94 194 HIS A CA 1
ATOM 1539 C C . HIS A 1 194 ? 49.996 16.892 -56.049 1.00 55.94 194 HIS A C 1
ATOM 1541 O O . HIS A 1 194 ? 51.177 17.231 -56.090 1.00 55.94 194 HIS A O 1
ATOM 1547 N N . ASP A 1 195 ? 49.363 16.717 -54.884 1.00 58.34 195 ASP A N 1
ATOM 1548 C CA . ASP A 1 195 ? 49.998 17.010 -53.585 1.00 58.34 195 ASP A CA 1
ATOM 1549 C C . ASP A 1 195 ? 51.124 16.026 -53.248 1.00 58.34 195 ASP A C 1
ATOM 1551 O O . ASP A 1 195 ? 52.075 16.357 -52.536 1.00 58.34 195 ASP A O 1
ATOM 1555 N N . ARG A 1 196 ? 51.052 14.799 -53.783 1.00 58.19 196 ARG A N 1
ATOM 1556 C CA . ARG A 1 196 ? 52.102 13.792 -53.574 1.00 58.19 196 ARG A CA 1
ATOM 1557 C C . ARG A 1 196 ? 53.378 14.140 -54.337 1.00 58.19 196 ARG A C 1
ATOM 1559 O O . ARG A 1 196 ? 54.456 13.941 -53.788 1.00 58.19 196 ARG A O 1
ATOM 1566 N N . GLN A 1 197 ? 53.260 14.694 -55.547 1.00 55.69 197 GLN A N 1
ATOM 1567 C CA . GLN A 1 197 ? 54.416 15.058 -56.378 1.00 55.69 197 GLN A CA 1
ATOM 1568 C C . GLN A 1 197 ? 55.205 16.251 -55.815 1.00 55.69 197 GLN A C 1
ATOM 1570 O O . GLN A 1 197 ? 56.433 16.254 -55.894 1.00 55.69 197 GLN A O 1
ATOM 1575 N N . MET A 1 198 ? 54.540 17.218 -55.171 1.00 55.84 198 MET A N 1
ATOM 1576 C CA . MET A 1 198 ? 55.217 18.378 -54.568 1.00 55.84 198 MET A CA 1
ATOM 1577 C C . MET A 1 198 ? 56.039 18.015 -53.321 1.00 55.84 198 MET A C 1
ATOM 1579 O O . MET A 1 198 ? 57.105 18.584 -53.089 1.00 55.84 198 MET A O 1
ATOM 1583 N N . LYS A 1 199 ? 55.595 17.023 -52.535 1.00 53.12 199 LYS A N 1
ATOM 1584 C CA . LYS A 1 199 ? 56.303 16.603 -51.313 1.00 53.12 199 LYS A CA 1
ATOM 1585 C C . LYS A 1 199 ? 57.499 15.685 -51.594 1.00 53.12 199 LYS A C 1
ATOM 1587 O O . LYS A 1 199 ? 58.458 15.691 -50.828 1.00 53.12 199 LYS A O 1
ATOM 1592 N N . THR A 1 200 ? 57.475 14.938 -52.700 1.00 57.75 200 THR A N 1
ATOM 1593 C CA . THR A 1 200 ? 58.618 14.124 -53.150 1.00 57.75 200 THR A CA 1
ATOM 1594 C C . THR A 1 200 ? 59.721 14.953 -53.805 1.00 57.75 200 THR A C 1
ATOM 1596 O O . THR A 1 200 ? 60.884 14.593 -53.660 1.00 57.75 200 THR A O 1
ATOM 1599 N N . LEU A 1 201 ? 59.399 16.078 -54.462 1.00 50.56 201 LEU A N 1
ATOM 1600 C CA . LEU A 1 201 ? 60.424 16.972 -55.020 1.00 50.56 201 LEU A CA 1
ATOM 1601 C C . LEU A 1 201 ? 61.189 17.718 -53.913 1.00 50.56 201 LEU A C 1
ATOM 1603 O O . LEU A 1 201 ? 62.414 17.740 -53.924 1.00 50.56 201 LEU A O 1
ATOM 1607 N N . ALA A 1 202 ? 60.479 18.252 -52.913 1.00 50.94 202 ALA A N 1
ATOM 1608 C CA . ALA A 1 202 ? 61.093 18.986 -51.801 1.00 50.94 202 ALA A CA 1
ATOM 1609 C C . ALA A 1 202 ? 61.996 18.111 -50.901 1.00 50.94 202 ALA A C 1
ATOM 1611 O O . ALA A 1 202 ? 62.905 18.624 -50.254 1.00 50.94 202 ALA A O 1
ATOM 1612 N N . GLY A 1 203 ? 61.762 16.793 -50.861 1.00 55.16 203 GLY A N 1
ATOM 1613 C CA . GLY A 1 203 ? 62.572 15.840 -50.092 1.00 55.16 203 GLY A CA 1
ATOM 1614 C C . GLY A 1 203 ? 63.831 15.334 -50.807 1.00 55.16 203 GLY A C 1
ATOM 1615 O O . GLY A 1 203 ? 64.743 14.855 -50.142 1.00 55.16 203 GLY A O 1
ATOM 1616 N N . LEU A 1 204 ? 63.907 15.453 -52.137 1.00 50.88 204 LEU A N 1
ATOM 1617 C CA . LEU A 1 204 ? 65.060 15.007 -52.935 1.00 50.88 204 LEU A CA 1
ATOM 1618 C C . LEU A 1 204 ? 66.101 16.113 -53.167 1.00 50.88 204 LEU A C 1
ATOM 1620 O O . LEU A 1 204 ? 67.247 15.807 -53.477 1.00 50.88 204 LEU A O 1
ATOM 1624 N N . THR A 1 205 ? 65.738 17.386 -52.979 1.00 54.69 205 THR A N 1
ATOM 1625 C CA . THR A 1 205 ? 66.627 18.537 -53.233 1.00 54.69 205 THR A CA 1
ATOM 1626 C C . THR A 1 205 ? 67.172 19.200 -51.961 1.00 54.69 205 THR A C 1
ATOM 1628 O O . THR A 1 205 ? 67.810 20.245 -52.045 1.00 54.69 205 THR A O 1
ATOM 1631 N N . GLY A 1 206 ? 66.910 18.639 -50.776 1.00 52.06 206 GLY A N 1
ATOM 1632 C CA . GLY A 1 206 ? 67.117 19.325 -49.493 1.00 52.06 206 GLY A CA 1
ATOM 1633 C C . GLY A 1 206 ? 68.187 18.749 -48.563 1.00 52.06 206 GLY A C 1
ATOM 1634 O O . GLY A 1 206 ? 68.144 19.054 -47.375 1.00 52.06 206 GLY A O 1
ATOM 1635 N N . GLY A 1 207 ? 69.107 17.896 -49.032 1.00 49.31 207 GLY A N 1
ATOM 1636 C CA . GLY A 1 207 ? 69.924 17.124 -48.088 1.00 49.31 207 GLY A CA 1
ATOM 1637 C C . GLY A 1 207 ? 71.260 16.556 -48.548 1.00 49.31 207 GLY A C 1
ATOM 1638 O O . GLY A 1 207 ? 71.630 15.524 -48.011 1.00 49.31 207 GLY A O 1
ATOM 1639 N N . ILE A 1 208 ? 72.004 17.177 -49.471 1.00 41.09 208 ILE A N 1
ATOM 1640 C CA . ILE A 1 208 ? 73.445 16.890 -49.632 1.00 41.09 208 ILE A CA 1
ATOM 1641 C C . ILE A 1 208 ? 74.175 18.203 -49.944 1.00 41.09 208 ILE A C 1
ATOM 1643 O O . ILE A 1 208 ? 74.120 18.711 -51.059 1.00 41.09 208 ILE A O 1
ATOM 1647 N N . HIS A 1 209 ? 74.858 18.762 -48.943 1.00 39.84 209 HIS A N 1
ATOM 1648 C CA . HIS A 1 209 ? 75.908 19.753 -49.169 1.00 39.84 209 HIS A CA 1
ATOM 1649 C C . HIS A 1 209 ? 77.167 19.014 -49.636 1.00 39.84 209 HIS A C 1
ATOM 1651 O O . HIS A 1 209 ? 77.832 18.353 -48.842 1.00 39.84 209 HIS A O 1
ATOM 1657 N N . GLY A 1 210 ? 77.490 19.147 -50.918 1.00 36.34 210 GLY A N 1
ATOM 1658 C CA . GLY A 1 210 ? 78.753 18.716 -51.507 1.00 36.34 210 GLY A CA 1
ATOM 1659 C C . GLY A 1 210 ? 78.928 19.371 -52.872 1.00 36.34 210 GLY A C 1
ATOM 1660 O O . GLY A 1 210 ? 78.243 19.004 -53.819 1.00 36.34 210 GLY A O 1
ATOM 1661 N N . ASN A 1 211 ? 79.808 20.371 -52.949 1.00 43.88 211 ASN A N 1
ATOM 1662 C CA . ASN A 1 211 ? 80.210 21.047 -54.183 1.00 43.88 211 ASN A CA 1
ATOM 1663 C C . ASN A 1 211 ? 80.651 20.043 -55.261 1.00 43.88 211 ASN A C 1
ATOM 1665 O O . ASN A 1 211 ? 81.606 19.302 -55.047 1.00 43.88 211 ASN A O 1
ATOM 1669 N N . SER A 1 212 ? 80.049 20.123 -56.445 1.00 40.75 212 SER A N 1
ATOM 1670 C CA . SER A 1 212 ? 80.748 19.899 -57.713 1.00 40.75 212 SER A CA 1
ATOM 1671 C C . SER A 1 212 ? 79.983 20.626 -58.810 1.00 40.75 212 SER A C 1
ATOM 1673 O O . SER A 1 212 ? 78.865 20.254 -59.161 1.00 40.75 212 SER A O 1
ATOM 1675 N N . SER A 1 213 ? 80.588 21.690 -59.326 1.00 47.91 213 SER A N 1
ATOM 1676 C CA . SER A 1 213 ? 80.292 22.224 -60.650 1.00 47.91 213 SER A CA 1
ATOM 1677 C C . SER A 1 213 ? 80.460 21.122 -61.707 1.00 47.91 213 SER A C 1
ATOM 1679 O O . SER A 1 213 ? 81.244 20.194 -61.511 1.00 47.91 213 SER A O 1
ATOM 1681 N N . ASP A 1 214 ? 79.738 21.267 -62.819 1.00 46.19 214 ASP A N 1
ATOM 1682 C CA . ASP A 1 214 ? 79.897 20.541 -64.091 1.00 46.19 214 ASP A CA 1
ATOM 1683 C C . ASP A 1 214 ? 79.145 19.212 -64.274 1.00 46.19 214 ASP A C 1
ATOM 1685 O O . ASP A 1 214 ? 79.733 18.152 -64.476 1.00 46.19 214 ASP A O 1
ATOM 1689 N N . ALA A 1 215 ? 77.814 19.288 -64.367 1.00 44.91 215 ALA A N 1
ATOM 1690 C CA . ALA A 1 215 ? 77.053 18.334 -65.178 1.00 44.91 215 ALA A CA 1
ATOM 1691 C C . ALA A 1 215 ? 75.792 18.987 -65.772 1.00 44.91 215 ALA A C 1
ATOM 1693 O O . ALA A 1 215 ? 74.745 19.065 -65.132 1.00 44.91 215 ALA A O 1
ATOM 1694 N N . ASN A 1 216 ? 75.888 19.452 -67.022 1.00 46.53 216 ASN A N 1
ATOM 1695 C CA . ASN A 1 216 ? 74.717 19.786 -67.834 1.00 46.53 216 ASN A CA 1
ATOM 1696 C C . ASN A 1 216 ? 74.010 18.486 -68.237 1.00 46.53 216 ASN A C 1
ATOM 1698 O O . ASN A 1 216 ? 74.551 17.702 -69.016 1.00 46.53 216 ASN A O 1
ATOM 1702 N N . PHE A 1 217 ? 72.804 18.262 -67.718 1.00 42.19 217 PHE A N 1
ATOM 1703 C CA . PHE A 1 217 ? 71.991 17.100 -68.067 1.00 42.19 217 PHE A CA 1
ATOM 1704 C C . PHE A 1 217 ? 71.082 17.436 -69.259 1.00 42.19 217 PHE A C 1
ATOM 1706 O O . PHE A 1 217 ? 70.188 18.275 -69.150 1.00 42.19 217 PHE A O 1
ATOM 1713 N N . ILE A 1 218 ? 71.328 16.796 -70.405 1.00 41.34 218 ILE A N 1
ATOM 1714 C CA . ILE A 1 218 ? 70.498 16.893 -71.614 1.00 41.34 218 ILE A CA 1
ATOM 1715 C C . ILE A 1 218 ? 69.447 15.771 -71.548 1.00 41.34 218 ILE A C 1
ATOM 1717 O O . ILE A 1 218 ? 69.832 14.604 -71.454 1.00 41.34 218 ILE A O 1
ATOM 1721 N N . PRO A 1 219 ? 68.136 16.070 -71.585 1.00 43.75 219 PRO A N 1
ATOM 1722 C CA . PRO A 1 219 ? 67.107 15.036 -71.567 1.00 43.75 219 PRO A CA 1
ATOM 1723 C C . PRO A 1 219 ? 67.041 14.310 -72.919 1.00 43.75 219 PRO A C 1
ATOM 1725 O O . PRO A 1 219 ? 66.849 14.937 -73.960 1.00 43.75 219 PRO A O 1
ATOM 1728 N N . ILE A 1 220 ? 67.182 12.982 -72.900 1.00 42.31 220 ILE A N 1
ATOM 1729 C CA . ILE A 1 220 ? 66.991 12.120 -74.073 1.00 42.31 220 ILE A CA 1
ATOM 1730 C C . ILE A 1 220 ? 65.486 11.897 -74.224 1.00 42.31 220 ILE A C 1
ATOM 1732 O O . ILE A 1 220 ? 64.869 11.234 -73.392 1.00 42.31 220 ILE A O 1
ATOM 1736 N N . ASN A 1 221 ? 64.896 12.489 -75.254 1.00 45.44 221 ASN A N 1
ATOM 1737 C CA . ASN A 1 221 ? 63.489 12.335 -75.584 1.00 45.44 221 ASN A CA 1
ATOM 1738 C C . ASN A 1 221 ? 63.409 11.629 -76.938 1.00 45.44 221 ASN A C 1
ATOM 1740 O O . ASN A 1 221 ? 63.562 12.291 -77.957 1.00 45.44 221 ASN A O 1
ATOM 1744 N N . GLU A 1 222 ? 63.196 10.312 -76.964 1.00 38.44 222 GLU A N 1
ATOM 1745 C CA . GLU A 1 222 ? 62.735 9.656 -78.191 1.00 38.44 222 GLU A CA 1
ATOM 1746 C C . GLU A 1 222 ? 61.964 8.367 -77.891 1.00 38.44 222 GLU A C 1
ATOM 1748 O O . GLU A 1 222 ? 62.472 7.416 -77.293 1.00 38.44 222 GLU A O 1
ATOM 1753 N N . SER A 1 223 ? 60.692 8.396 -78.280 1.00 46.75 223 SER A N 1
ATOM 1754 C CA . SER A 1 223 ? 59.745 7.291 -78.284 1.00 46.75 223 SER A CA 1
ATOM 1755 C C . SER A 1 223 ? 60.199 6.238 -79.291 1.00 46.75 223 SER A C 1
ATOM 1757 O O . SER A 1 223 ? 60.301 6.531 -80.479 1.00 46.75 223 SER A O 1
ATOM 1759 N N . ILE A 1 224 ? 60.452 5.009 -78.840 1.00 45.22 224 ILE A N 1
ATOM 1760 C CA . ILE A 1 224 ? 60.608 3.874 -79.753 1.00 45.22 224 ILE A CA 1
ATOM 1761 C C . ILE A 1 224 ? 59.235 3.226 -79.901 1.00 45.22 224 ILE A C 1
ATOM 1763 O O . ILE A 1 224 ? 58.803 2.441 -79.055 1.00 45.22 224 ILE A O 1
ATOM 1767 N N . ASP A 1 225 ? 58.554 3.598 -80.980 1.00 41.81 225 ASP A N 1
ATOM 1768 C CA . ASP A 1 225 ? 57.355 2.935 -81.471 1.00 41.81 225 ASP A CA 1
ATOM 1769 C C . ASP A 1 225 ? 57.736 1.537 -81.991 1.00 41.81 225 ASP A C 1
ATOM 1771 O O . ASP A 1 225 ? 58.503 1.399 -82.944 1.00 41.81 225 ASP A O 1
ATOM 1775 N N . MET A 1 226 ? 57.213 0.479 -81.365 1.00 44.22 226 MET A N 1
ATOM 1776 C CA . MET A 1 226 ? 57.249 -0.876 -81.924 1.00 44.22 226 MET A CA 1
ATOM 1777 C C . MET A 1 226 ? 55.881 -1.223 -82.505 1.00 44.22 226 MET A C 1
ATOM 1779 O O . MET A 1 226 ? 55.045 -1.806 -81.821 1.00 44.22 226 MET A O 1
ATOM 1783 N N . GLU A 1 227 ? 55.690 -0.937 -83.793 1.00 40.22 227 GLU A N 1
ATOM 1784 C CA . GLU A 1 227 ? 54.785 -1.716 -84.636 1.00 40.22 227 GLU A CA 1
ATOM 1785 C C . GLU A 1 227 ? 55.381 -1.972 -86.032 1.00 40.22 227 GLU A C 1
ATOM 1787 O O . GLU A 1 227 ? 55.733 -1.058 -86.771 1.00 40.22 227 GLU A O 1
ATOM 1792 N N . ASN A 1 228 ? 55.378 -3.264 -86.378 1.00 39.25 228 ASN A N 1
ATOM 1793 C CA . ASN A 1 228 ? 55.236 -3.866 -87.707 1.00 39.25 228 ASN A CA 1
ATOM 1794 C C . ASN A 1 228 ? 56.418 -3.961 -88.702 1.00 39.25 228 ASN A C 1
ATOM 1796 O O . ASN A 1 228 ? 56.676 -3.085 -89.517 1.00 39.25 228 ASN A O 1
ATOM 1800 N N . SER A 1 229 ? 56.906 -5.209 -88.805 1.00 39.09 229 SER A N 1
ATOM 1801 C CA . SER A 1 229 ? 56.718 -6.106 -89.970 1.00 39.09 229 SER A CA 1
ATOM 1802 C C . SER A 1 229 ? 57.966 -6.550 -90.741 1.00 39.09 229 SER A C 1
ATOM 1804 O O . SER A 1 229 ? 58.874 -5.774 -91.020 1.00 39.09 229 SER A O 1
ATOM 1806 N N . ASN A 1 230 ? 57.846 -7.796 -91.226 1.00 38.81 230 ASN A N 1
ATOM 1807 C CA . ASN A 1 230 ? 58.605 -8.503 -92.267 1.00 38.81 230 ASN A CA 1
ATOM 1808 C C . ASN A 1 230 ? 59.859 -9.243 -91.775 1.00 38.81 230 ASN A C 1
ATOM 1810 O O . ASN A 1 230 ? 60.649 -8.707 -91.020 1.00 38.81 230 ASN A O 1
ATOM 1814 N N . ALA A 1 231 ? 60.175 -10.459 -92.209 1.00 42.38 231 ALA A N 1
ATOM 1815 C CA . ALA A 1 231 ? 59.512 -11.466 -93.029 1.00 42.38 231 ALA A CA 1
ATOM 1816 C C . ALA A 1 231 ? 60.414 -12.722 -92.987 1.00 42.38 231 ALA A C 1
ATOM 1818 O O . ALA A 1 231 ? 61.616 -12.587 -92.810 1.00 42.38 231 ALA A O 1
ATOM 1819 N N . ASN A 1 232 ? 59.809 -13.898 -93.172 1.00 43.44 232 ASN A N 1
ATOM 1820 C CA . ASN A 1 232 ? 60.278 -15.077 -93.919 1.00 43.44 232 ASN A CA 1
ATOM 1821 C C . ASN A 1 232 ? 61.768 -15.487 -94.040 1.00 43.44 232 ASN A C 1
ATOM 1823 O O . ASN A 1 232 ? 62.654 -14.684 -94.298 1.00 43.44 232 ASN A O 1
ATOM 1827 N N . LEU A 1 233 ? 61.897 -16.822 -94.178 1.00 38.19 233 LEU A N 1
ATOM 1828 C CA . LEU A 1 233 ? 63.002 -17.633 -94.736 1.00 38.19 233 LEU A CA 1
ATOM 1829 C C . LEU A 1 233 ? 64.150 -17.898 -93.745 1.00 38.19 233 LEU A C 1
ATOM 1831 O O . LEU A 1 233 ? 64.601 -16.991 -93.069 1.00 38.19 233 LEU A O 1
ATOM 1835 N N . LEU A 1 234 ? 64.738 -19.087 -93.610 1.00 40.88 234 LEU A N 1
ATOM 1836 C CA . LEU A 1 234 ? 64.644 -20.412 -94.239 1.00 40.88 234 LEU A CA 1
ATOM 1837 C C . LEU A 1 234 ? 65.574 -21.325 -93.411 1.00 40.88 234 LEU A C 1
ATOM 1839 O O . LEU A 1 234 ? 66.567 -20.823 -92.882 1.00 40.88 234 LEU A O 1
ATOM 1843 N N . GLY A 1 235 ? 65.338 -22.640 -93.416 1.00 40.31 235 GLY A N 1
ATOM 1844 C CA . GLY A 1 235 ? 66.358 -23.642 -93.067 1.00 40.31 235 GLY A CA 1
ATOM 1845 C C . GLY A 1 235 ? 65.872 -24.721 -92.127 1.00 40.31 235 GLY A C 1
ATOM 1846 O O . GLY A 1 235 ? 66.118 -24.565 -90.914 1.00 40.31 235 GLY A O 1
#

pLDDT: mean 73.89, std 18.91, range [36.34, 95.5]